Protein AF-A0A1V9QU88-F1 (afdb_monomer_lite)

InterPro domains:
  IPR006428 Portal protein, SPP1-type [TIGR01538] (1-231)
  IPR021145 Portal protein SPP1 Gp6-like [PF05133] (3-236)

Foldseek 3Di:
DVDDLDFDQALDPVRDDLCPQLPVLVVVLVVLVVVVVVVVVVQVVWAKEWEQDDQADPVRDRPDDPSHSYHYDNDNVPPDIDIDTDDDPDPVVVSVVSNVVSVVCSCVRSVNQDCPPPQNVDPDDLVNQCVSCVSVVVSVVSSVVSVLVRVLVNVLCQCVPPVNNPVNVPDHSPCSVVDDDDDDDPGDDDQVVQLVQLVVCVVVDPNLVSVVSRPPDPHSVVVVVVVVVVVVVVVVVVVLVVDDPVPNVPPPPPPPPDDD

Secondary structure (DSSP, 8-state):
--S-S-----SSTT---TTTTTHHHHHHHHHHHHHHHHHHHHHTTPEEEEES---B-TTS-B---TT--EEEE--TT-SS-EEEEEPPPP-HHHHHHHHHHHHHHHHHHHT---TTSTTTSS---HHHHHHHHHHHHHHHHHHHHHHHHHHHHHHHHHHT-TTTSGGGTTS-TTGGGS------------HHHHHHHHHHHTTTS-HHHHHTTSTT-S-HHHHHHHHHHHHHHHHHHHHHHHS-TTTGGGSTTSSSS---

Radius of gyration: 37.91 Å; chains: 1; bounding box: 81×48×121 Å

Structure (mmCIF, N/CA/C/O backbone):
data_AF-A0A1V9QU88-F1
#
_entry.id   AF-A0A1V9QU88-F1
#
loop_
_atom_site.group_PDB
_atom_site.id
_atom_site.type_symbol
_atom_site.label_atom_id
_atom_site.label_alt_id
_atom_site.label_comp_id
_atom_site.label_asym_id
_atom_site.label_entity_id
_atom_site.label_seq_id
_atom_site.pdbx_PDB_ins_code
_atom_site.Cartn_x
_atom_site.Cartn_y
_atom_site.Cartn_z
_atom_site.occupancy
_atom_site.B_iso_or_equiv
_atom_site.auth_seq_id
_atom_site.auth_comp_id
_atom_site.auth_asym_id
_atom_site.auth_atom_id
_atom_site.pdbx_PDB_model_num
ATOM 1 N N . TRP A 1 1 ? -29.748 -28.644 8.843 1.00 57.06 1 TRP A N 1
ATOM 2 C CA . TRP A 1 1 ? -29.345 -27.225 8.772 1.00 57.06 1 TRP A CA 1
ATOM 3 C C . TRP A 1 1 ? -30.498 -26.428 8.183 1.00 57.06 1 TRP A C 1
ATOM 5 O O . TRP A 1 1 ? -31.109 -26.934 7.251 1.00 57.06 1 TRP A O 1
ATOM 15 N N . HIS A 1 2 ? -30.850 -25.259 8.731 1.00 66.94 2 HIS A N 1
ATOM 16 C CA . HIS A 1 2 ? -31.932 -24.422 8.173 1.00 66.94 2 HIS A CA 1
ATOM 17 C C . HIS A 1 2 ? -31.467 -23.539 7.001 1.00 66.94 2 HIS A C 1
ATOM 19 O O . HIS A 1 2 ? -32.283 -23.096 6.200 1.00 66.94 2 HIS A O 1
ATOM 25 N N . GLU A 1 3 ? -30.156 -23.330 6.873 1.00 69.69 3 GLU A N 1
ATOM 26 C CA . GLU A 1 3 ? -29.498 -22.615 5.778 1.00 69.69 3 GLU A CA 1
ATOM 27 C C . GLU A 1 3 ? -28.295 -23.428 5.265 1.00 69.69 3 GLU A C 1
ATOM 29 O O . GLU A 1 3 ? -27.836 -24.359 5.932 1.00 69.69 3 GLU A O 1
ATOM 34 N N . VAL A 1 4 ? -27.787 -23.086 4.076 1.00 79.31 4 VAL A N 1
ATOM 35 C CA . VAL A 1 4 ? -26.607 -23.733 3.477 1.00 79.31 4 VAL A CA 1
ATOM 36 C C . VAL A 1 4 ? -25.385 -23.542 4.395 1.00 79.31 4 VAL A C 1
ATOM 38 O O . VAL A 1 4 ? -25.060 -22.395 4.712 1.00 79.31 4 VAL A O 1
ATOM 41 N N . PRO A 1 5 ? -24.679 -24.620 4.799 1.00 79.19 5 PRO A N 1
ATOM 42 C CA . PRO A 1 5 ? -23.550 -24.566 5.731 1.00 79.19 5 PRO A CA 1
ATOM 43 C C . PRO A 1 5 ? -22.236 -24.144 5.050 1.00 79.19 5 PRO A C 1
ATOM 45 O O . PRO A 1 5 ? -21.172 -24.689 5.323 1.00 79.19 5 PRO A O 1
ATOM 48 N N . ALA A 1 6 ? -22.309 -23.187 4.130 1.00 83.69 6 ALA A N 1
ATOM 49 C CA . ALA A 1 6 ? -21.161 -22.614 3.447 1.00 83.69 6 ALA A CA 1
ATOM 50 C C . ALA A 1 6 ? -21.347 -21.101 3.387 1.00 83.69 6 ALA A C 1
ATOM 52 O O . ALA A 1 6 ? -22.399 -20.609 2.971 1.00 83.69 6 ALA A O 1
ATOM 53 N N . VAL A 1 7 ? -20.328 -20.365 3.827 1.00 87.38 7 VAL A N 1
ATOM 54 C CA . VAL A 1 7 ? -20.343 -18.904 3.830 1.00 87.38 7 VAL A CA 1
ATOM 55 C C . VAL A 1 7 ? -19.162 -18.404 3.032 1.00 87.38 7 VAL A C 1
ATOM 57 O O . VAL A 1 7 ? -18.010 -18.675 3.353 1.00 87.38 7 VAL A O 1
ATOM 60 N N . GLU A 1 8 ? -19.476 -17.676 1.973 1.00 89.50 8 GLU A N 1
ATOM 61 C CA . GLU A 1 8 ? -18.478 -17.076 1.110 1.00 89.50 8 GLU A CA 1
ATOM 62 C C . GLU A 1 8 ? -17.999 -15.739 1.688 1.00 89.50 8 GLU A C 1
ATOM 64 O O . GLU A 1 8 ? -18.790 -14.879 2.098 1.00 89.50 8 GLU A O 1
ATOM 69 N N . PHE A 1 9 ? -16.682 -15.562 1.677 1.00 90.44 9 PHE A N 1
ATOM 70 C CA . PHE A 1 9 ? -16.014 -14.299 1.951 1.00 90.44 9 PHE A CA 1
ATOM 71 C C . PHE A 1 9 ? -15.588 -13.703 0.618 1.00 90.44 9 PHE A C 1
ATOM 73 O O . PHE A 1 9 ? -14.601 -14.126 0.024 1.00 90.44 9 PHE A O 1
ATOM 80 N N . TYR A 1 10 ? -16.366 -12.743 0.133 1.00 86.88 10 TYR A N 1
ATOM 81 C CA . TYR A 1 10 ? -16.091 -12.081 -1.131 1.00 86.88 10 TYR A CA 1
ATOM 82 C C . TYR A 1 10 ? -15.605 -10.652 -0.900 1.00 86.88 10 TYR A C 1
ATOM 84 O O . TYR A 1 10 ? -16.137 -9.930 -0.055 1.00 86.88 10 TYR A O 1
ATOM 92 N N . SER A 1 11 ? -14.605 -10.242 -1.681 1.00 81.62 11 SER A N 1
ATOM 93 C CA . SER A 1 11 ? -14.046 -8.887 -1.625 1.00 81.62 11 SER A CA 1
ATOM 94 C C . SER A 1 11 ? -15.029 -7.858 -2.199 1.00 81.62 11 SER A C 1
ATOM 96 O O . SER A 1 11 ? -15.344 -6.851 -1.563 1.00 81.62 11 SER A O 1
ATOM 98 N N . ASN A 1 12 ? -15.597 -8.147 -3.375 1.00 82.75 12 ASN A N 1
ATOM 99 C CA . ASN A 1 12 ? -16.581 -7.306 -4.053 1.00 82.75 12 ASN A CA 1
ATOM 100 C C . ASN A 1 12 ? -17.732 -8.137 -4.652 1.00 82.75 12 ASN A C 1
ATOM 102 O O . ASN A 1 12 ? -17.699 -9.370 -4.699 1.00 82.75 12 ASN A O 1
ATOM 106 N N . GLU A 1 13 ? -18.797 -7.457 -5.074 1.00 84.62 13 GLU A N 1
ATOM 107 C CA . GLU A 1 13 ? -19.984 -8.123 -5.633 1.00 84.62 13 GLU A CA 1
ATOM 108 C C . GLU A 1 13 ? -19.673 -8.856 -6.942 1.00 84.62 13 GLU A C 1
ATOM 110 O O . GLU A 1 13 ? -20.248 -9.912 -7.184 1.00 84.62 13 GLU A O 1
ATOM 115 N N . GLU A 1 14 ? -18.679 -8.373 -7.689 1.00 85.12 14 GLU A N 1
ATOM 116 C CA . GLU A 1 14 ? -18.200 -8.938 -8.955 1.00 85.12 14 GLU A CA 1
ATOM 117 C C . GLU A 1 14 ? -17.218 -10.117 -8.800 1.00 85.12 14 GLU A C 1
ATOM 119 O O . GLU A 1 14 ? -16.798 -10.685 -9.802 1.00 85.12 14 GLU A O 1
ATOM 124 N N . ARG A 1 15 ? -16.854 -10.508 -7.568 1.00 86.56 15 ARG A N 1
ATOM 125 C CA . ARG A 1 15 ? -15.890 -11.589 -7.260 1.00 86.56 15 ARG A CA 1
ATOM 126 C C . ARG A 1 15 ? -14.493 -11.413 -7.870 1.00 86.56 15 ARG A C 1
ATOM 128 O O . ARG A 1 15 ? -13.787 -12.395 -8.076 1.00 86.56 15 ARG A O 1
ATOM 135 N N . GLN A 1 16 ? -14.073 -10.176 -8.103 1.00 86.81 16 GLN A N 1
ATOM 136 C CA . GLN A 1 16 ? -12.724 -9.875 -8.579 1.00 86.81 16 GLN A CA 1
ATOM 137 C C . GLN A 1 16 ? -11.725 -9.852 -7.419 1.00 86.81 16 GLN A C 1
ATOM 139 O O . GLN A 1 16 ? -12.035 -9.447 -6.290 1.00 86.81 16 GLN A O 1
ATOM 144 N N . GLY A 1 17 ? -10.507 -10.291 -7.718 1.00 84.38 17 GLY A N 1
ATOM 145 C CA . GLY A 1 17 ? -9.361 -10.195 -6.833 1.00 84.38 17 GLY A CA 1
ATOM 146 C C . GLY A 1 17 ? -8.867 -8.757 -6.692 1.00 84.38 17 GLY A C 1
ATOM 147 O O . GLY A 1 17 ? -9.097 -7.897 -7.538 1.00 84.38 17 GLY A O 1
ATOM 148 N N . ILE A 1 18 ? -8.126 -8.495 -5.616 1.00 81.62 18 ILE A N 1
ATOM 149 C CA . ILE A 1 18 ? -7.532 -7.174 -5.347 1.00 81.62 18 ILE A CA 1
ATOM 150 C C . ILE A 1 18 ? -6.537 -6.763 -6.448 1.00 81.62 18 ILE A C 1
ATOM 152 O O . ILE A 1 18 ? -6.436 -5.586 -6.780 1.00 81.62 18 ILE A O 1
ATOM 156 N N . PHE A 1 19 ? -5.819 -7.728 -7.030 1.00 84.94 19 PHE A N 1
ATOM 157 C CA . PHE A 1 19 ? -4.812 -7.469 -8.060 1.00 84.94 19 PHE A CA 1
ATOM 158 C C . PHE A 1 19 ? -5.390 -7.407 -9.483 1.00 84.94 19 PHE A C 1
ATOM 160 O O . PHE A 1 19 ? -4.683 -6.990 -10.400 1.00 84.94 19 PHE A O 1
ATOM 167 N N . ASP A 1 20 ? -6.658 -7.784 -9.688 1.00 87.06 20 ASP A N 1
ATOM 168 C CA . ASP A 1 20 ? -7.244 -7.866 -11.033 1.00 87.06 20 ASP A CA 1
ATOM 169 C C . ASP A 1 20 ? -7.259 -6.497 -11.726 1.00 87.06 20 ASP A C 1
ATOM 171 O O . ASP A 1 20 ? -6.992 -6.409 -12.923 1.00 87.06 20 ASP A O 1
ATOM 175 N N . GLY A 1 21 ? -7.466 -5.415 -10.966 1.00 86.31 21 GLY A N 1
ATOM 176 C CA . GLY A 1 21 ? -7.443 -4.045 -11.487 1.00 86.31 21 GLY A CA 1
ATOM 177 C C . GLY A 1 21 ? -6.059 -3.542 -11.920 1.00 86.31 21 GLY A C 1
ATOM 178 O O . GLY A 1 21 ? -5.978 -2.586 -12.686 1.00 86.31 21 GLY A O 1
ATOM 179 N N . VAL A 1 22 ? -4.970 -4.173 -11.463 1.00 92.69 22 VAL A N 1
ATOM 180 C CA . VAL A 1 22 ? -3.585 -3.769 -11.783 1.00 92.69 22 VAL A CA 1
ATOM 181 C C . VAL A 1 22 ? -2.830 -4.782 -12.634 1.00 92.69 22 VAL A C 1
ATOM 183 O O . VAL A 1 22 ? -1.730 -4.484 -13.092 1.00 92.69 22 VAL A O 1
ATOM 186 N N . LYS A 1 23 ? -3.411 -5.955 -12.898 1.00 93.50 23 LYS A N 1
ATOM 187 C CA . LYS A 1 23 ? -2.761 -7.043 -13.635 1.00 93.50 23 LYS A CA 1
ATOM 188 C C . LYS A 1 23 ? -2.170 -6.586 -14.972 1.00 93.50 23 LYS A C 1
ATOM 190 O O . LYS A 1 23 ? -1.012 -6.862 -15.259 1.00 93.50 23 LYS A O 1
ATOM 195 N N . THR A 1 24 ? -2.935 -5.828 -15.754 1.00 94.25 24 THR A N 1
ATOM 196 C CA . THR A 1 24 ? -2.489 -5.312 -17.058 1.00 94.25 24 THR A CA 1
ATOM 197 C C . THR A 1 24 ? -1.329 -4.324 -16.940 1.00 94.25 24 THR A C 1
ATOM 199 O O . THR A 1 24 ? -0.482 -4.261 -17.827 1.00 94.25 24 THR A O 1
ATOM 202 N N . LEU A 1 25 ? -1.278 -3.548 -15.853 1.00 94.19 25 LEU A N 1
ATOM 203 C CA . LEU A 1 25 ? -0.185 -2.613 -15.585 1.00 94.19 25 LEU A CA 1
ATOM 204 C C . LEU A 1 25 ? 1.087 -3.354 -15.164 1.00 94.19 25 LEU A C 1
ATOM 206 O O . LEU A 1 25 ? 2.168 -2.989 -15.616 1.00 94.19 25 LEU A O 1
ATOM 210 N N . ILE A 1 26 ? 0.954 -4.409 -14.355 1.00 94.12 26 ILE A N 1
ATOM 211 C CA . ILE A 1 26 ? 2.075 -5.269 -13.950 1.00 94.12 26 ILE A CA 1
ATOM 212 C C . ILE A 1 26 ? 2.667 -5.969 -15.178 1.00 94.12 26 ILE A C 1
ATOM 214 O O . ILE A 1 26 ? 3.864 -5.868 -15.416 1.00 94.12 26 ILE A O 1
ATOM 218 N N . GLU A 1 27 ? 1.834 -6.574 -16.028 1.00 95.50 27 GLU A N 1
ATOM 219 C CA . GLU A 1 27 ? 2.298 -7.210 -17.271 1.00 95.50 27 GLU A CA 1
ATOM 220 C C . GLU A 1 27 ? 3.011 -6.214 -18.207 1.00 95.50 27 GLU A C 1
ATOM 222 O O . GLU A 1 27 ? 3.999 -6.552 -18.867 1.00 95.50 27 GLU A O 1
ATOM 227 N N . ALA A 1 28 ? 2.530 -4.967 -18.273 1.00 94.44 28 ALA A N 1
ATOM 228 C CA . ALA A 1 28 ? 3.178 -3.911 -19.046 1.00 94.44 28 ALA A CA 1
ATOM 229 C C . ALA A 1 28 ? 4.535 -3.499 -18.450 1.00 94.44 28 ALA A C 1
ATOM 231 O O . ALA A 1 28 ? 5.478 -3.267 -19.210 1.00 94.44 28 ALA A O 1
ATOM 232 N N . LEU A 1 29 ? 4.636 -3.430 -17.119 1.00 94.81 29 LEU A N 1
ATOM 233 C CA . LEU A 1 29 ? 5.873 -3.131 -16.401 1.00 94.81 29 LEU A CA 1
ATOM 234 C C . LEU A 1 29 ? 6.914 -4.234 -16.614 1.00 94.81 29 LEU A C 1
ATOM 236 O O . LEU A 1 29 ? 8.033 -3.930 -17.022 1.00 94.81 29 LEU A O 1
ATOM 240 N N . ASP A 1 30 ? 6.529 -5.498 -16.439 1.00 95.88 30 ASP A N 1
ATOM 241 C CA . ASP A 1 30 ? 7.407 -6.651 -16.660 1.00 95.88 30 ASP A CA 1
ATOM 242 C C . ASP A 1 30 ? 7.966 -6.638 -18.086 1.00 95.88 30 ASP A C 1
ATOM 244 O O . ASP A 1 30 ? 9.174 -6.732 -18.303 1.00 95.88 30 ASP A O 1
ATOM 248 N N . LYS A 1 31 ? 7.098 -6.405 -19.077 1.00 95.12 31 LYS A N 1
ATOM 249 C CA . LYS A 1 31 ? 7.506 -6.301 -20.481 1.00 95.12 31 LYS A CA 1
ATOM 250 C C . LYS A 1 31 ? 8.440 -5.118 -20.744 1.00 95.12 31 LYS A C 1
ATOM 252 O O . LYS A 1 31 ? 9.322 -5.228 -21.598 1.00 95.12 31 LYS A O 1
ATOM 257 N N . ALA A 1 32 ? 8.233 -3.982 -20.080 1.00 93.00 32 ALA A N 1
ATOM 258 C CA . ALA A 1 32 ? 9.108 -2.820 -20.210 1.00 93.00 32 ALA A CA 1
ATOM 259 C C . ALA A 1 32 ? 10.499 -3.106 -19.626 1.00 93.00 32 ALA A C 1
ATOM 261 O O . ALA A 1 32 ? 11.497 -2.810 -20.280 1.00 93.00 32 ALA A O 1
ATOM 262 N N . LEU A 1 33 ? 10.562 -3.752 -18.458 1.00 92.69 33 LEU A N 1
ATOM 263 C CA . LEU A 1 33 ? 11.814 -4.147 -17.812 1.00 92.69 33 LEU A CA 1
ATOM 264 C C . LEU A 1 33 ? 12.581 -5.190 -18.630 1.00 92.69 33 LEU A C 1
ATOM 266 O O . LEU A 1 33 ? 13.779 -5.018 -18.840 1.00 92.69 33 LEU A O 1
ATOM 270 N N . SER A 1 34 ? 11.905 -6.213 -19.167 1.00 93.75 34 SER A N 1
ATOM 271 C CA . SER A 1 34 ? 12.550 -7.193 -20.053 1.00 93.75 34 SER A CA 1
ATOM 272 C C . SER A 1 34 ? 13.156 -6.524 -21.286 1.00 93.75 34 SER A C 1
ATOM 274 O O . SER A 1 34 ? 14.319 -6.741 -21.596 1.00 93.75 34 SER A O 1
ATOM 276 N N . LYS A 1 35 ? 12.410 -5.629 -21.947 1.00 89.06 35 LYS A N 1
ATOM 277 C CA . LYS A 1 35 ? 12.925 -4.889 -23.110 1.00 89.06 35 LYS A CA 1
ATOM 278 C C . LYS A 1 35 ? 14.097 -3.975 -22.768 1.00 89.06 35 LYS A C 1
ATOM 280 O O . LYS A 1 35 ? 14.965 -3.770 -23.613 1.00 89.06 35 LYS A O 1
ATOM 285 N N . LYS A 1 36 ? 14.094 -3.387 -21.569 1.00 88.75 36 LYS A N 1
ATOM 286 C CA . LYS A 1 36 ? 15.196 -2.552 -21.096 1.00 88.75 36 LYS A CA 1
ATOM 287 C C . LYS A 1 36 ? 16.452 -3.398 -20.889 1.00 88.75 36 LYS A C 1
ATOM 289 O O . LYS A 1 36 ? 17.507 -3.007 -21.372 1.00 88.75 36 LYS A O 1
ATOM 294 N N . ALA A 1 37 ? 16.325 -4.565 -20.255 1.00 88.38 37 ALA A N 1
ATOM 295 C CA . ALA A 1 37 ? 17.426 -5.517 -20.107 1.00 88.38 37 ALA A CA 1
ATOM 296 C C . ALA A 1 37 ? 17.981 -5.948 -21.476 1.00 88.38 37 ALA A C 1
ATOM 298 O O . ALA A 1 37 ? 19.173 -5.793 -21.722 1.00 88.38 37 ALA A O 1
ATOM 299 N N . ASP A 1 38 ? 17.105 -6.338 -22.411 1.00 87.44 38 ASP A N 1
ATOM 300 C CA . ASP A 1 38 ? 17.503 -6.694 -23.780 1.00 87.44 38 ASP A CA 1
ATOM 301 C C . ASP A 1 38 ? 18.228 -5.540 -24.495 1.00 87.44 38 ASP A C 1
ATOM 303 O O . ASP A 1 38 ? 19.140 -5.757 -25.293 1.00 87.44 38 ASP A O 1
ATOM 307 N N . GLN A 1 39 ? 17.820 -4.291 -24.249 1.00 83.38 39 GLN A N 1
ATOM 308 C CA . GLN A 1 39 ? 18.463 -3.123 -24.844 1.00 83.38 39 GLN A CA 1
ATOM 309 C C . GLN A 1 39 ? 19.850 -2.857 -24.259 1.00 83.38 39 GLN A C 1
ATOM 311 O O . GLN A 1 39 ? 20.727 -2.451 -25.019 1.00 83.38 39 GLN A O 1
ATOM 316 N N . VAL A 1 40 ? 20.050 -3.078 -22.959 1.00 82.44 40 VAL A N 1
ATOM 317 C CA . VAL A 1 40 ? 21.375 -2.989 -22.329 1.00 82.44 40 VAL A CA 1
ATOM 318 C C . VAL A 1 40 ? 22.297 -4.050 -22.931 1.00 82.44 40 VAL A C 1
ATOM 320 O O . VAL A 1 40 ? 23.350 -3.702 -23.462 1.00 82.44 40 VAL A O 1
ATOM 323 N N . ASP A 1 41 ? 21.839 -5.302 -23.005 1.00 81.06 41 ASP A N 1
ATOM 324 C CA . ASP A 1 41 ? 22.597 -6.399 -23.620 1.00 81.06 41 ASP A CA 1
ATOM 325 C C . ASP A 1 41 ? 22.893 -6.136 -25.108 1.00 81.06 41 ASP A C 1
ATOM 327 O O . ASP A 1 41 ? 23.948 -6.496 -25.635 1.00 81.06 41 ASP A O 1
ATOM 331 N N . TYR A 1 42 ? 21.966 -5.505 -25.834 1.00 77.31 42 TYR A N 1
ATOM 332 C CA . TYR A 1 42 ? 22.184 -5.127 -27.230 1.00 77.31 42 TYR A CA 1
ATOM 333 C C . TYR A 1 42 ? 23.138 -3.934 -27.380 1.00 77.31 42 TYR A C 1
ATOM 335 O O . TYR A 1 42 ? 23.864 -3.857 -28.372 1.00 77.31 42 TYR A O 1
ATOM 343 N N . PHE A 1 43 ? 23.156 -3.001 -26.426 1.00 72.44 43 PHE A N 1
ATOM 344 C CA . PHE A 1 43 ? 24.055 -1.847 -26.450 1.00 72.44 43 PHE A CA 1
ATOM 345 C C . PHE A 1 43 ? 25.521 -2.275 -26.320 1.00 72.44 43 PHE A C 1
ATOM 347 O O . PHE A 1 43 ? 26.372 -1.762 -27.048 1.00 72.44 43 PHE A O 1
ATOM 354 N N . ASP A 1 44 ? 25.789 -3.307 -25.518 1.00 69.75 44 ASP A N 1
ATOM 355 C CA . ASP A 1 44 ? 27.102 -3.963 -25.441 1.00 69.75 44 ASP A CA 1
ATOM 356 C C . ASP A 1 44 ? 27.527 -4.589 -26.783 1.00 69.75 44 ASP A C 1
ATOM 358 O O . ASP A 1 44 ? 28.697 -4.891 -27.026 1.00 69.75 44 ASP A O 1
ATOM 362 N N . ASN A 1 45 ? 26.570 -4.762 -27.697 1.00 72.62 45 ASN A N 1
ATOM 363 C CA . ASN A 1 45 ? 26.703 -5.501 -28.935 1.00 72.62 45 ASN A CA 1
ATOM 364 C C . ASN A 1 45 ? 26.704 -4.620 -30.209 1.00 72.62 45 ASN A C 1
ATOM 366 O O . ASN A 1 45 ? 26.151 -5.008 -31.242 1.00 72.62 45 ASN A O 1
ATOM 370 N N . ALA A 1 46 ? 27.365 -3.458 -30.166 1.00 71.06 46 ALA A N 1
ATOM 371 C CA . ALA A 1 46 ? 27.383 -2.474 -31.256 1.00 71.06 46 ALA A CA 1
ATOM 372 C C . ALA A 1 46 ? 28.097 -2.930 -32.554 1.00 71.06 46 ALA A C 1
ATOM 374 O O . ALA A 1 46 ? 28.999 -3.773 -32.543 1.00 71.06 46 ALA A O 1
ATOM 375 N N . TYR A 1 47 ? 27.706 -2.324 -33.685 1.00 74.06 47 TYR A N 1
ATOM 376 C CA . TYR A 1 47 ? 28.373 -2.478 -34.985 1.00 74.06 47 TYR A CA 1
ATOM 377 C C . TYR A 1 47 ? 29.448 -1.408 -35.174 1.00 74.06 47 TYR A C 1
ATOM 379 O O . TYR A 1 47 ? 29.195 -0.232 -34.943 1.00 74.06 47 TYR A O 1
ATOM 387 N N . LEU A 1 48 ? 30.630 -1.804 -35.631 1.00 75.19 48 LEU A N 1
ATOM 388 C CA . LEU A 1 48 ? 31.730 -0.932 -36.015 1.00 75.19 48 LEU A CA 1
ATOM 389 C C . LEU A 1 48 ? 31.562 -0.504 -37.481 1.00 75.19 48 LEU A C 1
ATOM 391 O O . LEU A 1 48 ? 31.495 -1.341 -38.375 1.00 75.19 48 LEU A O 1
ATOM 395 N N . LEU A 1 49 ? 31.490 0.794 -37.737 1.00 73.25 49 LEU A N 1
ATOM 396 C CA . LEU A 1 49 ? 31.421 1.394 -39.065 1.00 73.25 49 LEU A CA 1
ATOM 397 C C . LEU A 1 49 ? 32.798 1.938 -39.435 1.00 73.25 49 LEU A C 1
ATOM 399 O O . LEU A 1 49 ? 33.331 2.767 -38.705 1.00 73.25 49 LEU A O 1
ATOM 403 N N . ALA A 1 50 ? 33.350 1.513 -40.568 1.00 69.38 50 ALA A N 1
ATOM 404 C CA . ALA A 1 50 ? 34.572 2.064 -41.143 1.00 69.38 50 ALA A CA 1
ATOM 405 C C . ALA A 1 50 ? 34.319 2.564 -42.571 1.00 69.38 50 ALA A C 1
ATOM 407 O O . ALA A 1 50 ? 33.925 1.803 -43.457 1.00 69.38 50 ALA A O 1
ATOM 408 N N . LEU A 1 51 ? 34.571 3.852 -42.789 1.00 71.38 51 LEU A N 1
ATOM 409 C CA . LEU A 1 51 ? 34.401 4.548 -44.062 1.00 71.38 51 LEU A CA 1
ATOM 410 C C . LEU A 1 51 ? 35.757 5.068 -44.549 1.00 71.38 51 LEU A C 1
ATOM 412 O O . LEU A 1 51 ? 36.492 5.671 -43.766 1.00 71.38 51 LEU A O 1
ATOM 416 N N . GLY A 1 52 ? 36.072 4.869 -45.832 1.00 62.44 52 GLY A N 1
ATOM 417 C CA . GLY A 1 52 ? 37.234 5.489 -46.487 1.00 62.44 52 GLY A CA 1
ATOM 418 C C . GLY A 1 52 ? 38.600 4.888 -46.125 1.00 62.44 52 GLY A C 1
ATOM 419 O O . GLY A 1 52 ? 39.625 5.536 -46.318 1.00 62.44 52 GLY A O 1
ATOM 420 N N . LEU A 1 53 ? 38.636 3.667 -45.583 1.00 64.44 53 LEU A N 1
ATOM 421 C CA . LEU A 1 53 ? 39.872 2.906 -45.358 1.00 64.44 53 LEU A CA 1
ATOM 422 C C . LEU A 1 53 ? 39.987 1.817 -46.421 1.00 64.44 53 LEU A C 1
ATOM 424 O O . LEU A 1 53 ? 38.995 1.157 -46.697 1.00 64.44 53 LEU A O 1
ATOM 428 N N . ASN A 1 54 ? 41.167 1.580 -46.994 1.00 64.25 54 ASN A N 1
ATOM 429 C CA . ASN A 1 54 ? 41.400 0.350 -47.749 1.00 64.25 54 ASN A CA 1
ATOM 430 C C . ASN A 1 54 ? 41.945 -0.711 -46.783 1.00 64.25 54 ASN A C 1
ATOM 432 O O . ASN A 1 54 ? 43.008 -0.514 -46.201 1.00 64.25 54 ASN A O 1
ATOM 436 N N . LEU A 1 55 ? 41.181 -1.780 -46.556 1.00 63.91 55 LEU A N 1
ATOM 437 C CA . LEU A 1 55 ? 41.531 -2.865 -45.625 1.00 63.91 55 LEU A CA 1
ATOM 438 C C . LEU A 1 55 ? 42.030 -4.120 -46.360 1.00 63.91 55 LEU A C 1
ATOM 440 O O . LEU A 1 55 ? 42.116 -5.195 -45.767 1.00 63.91 55 LEU A O 1
ATOM 444 N N . GLU A 1 56 ? 42.315 -3.992 -47.656 1.00 62.47 56 GLU A N 1
ATOM 445 C CA . GLU A 1 56 ? 42.890 -5.050 -48.478 1.00 62.47 56 GLU A CA 1
ATOM 446 C C . GLU A 1 56 ? 44.398 -5.173 -48.223 1.00 62.47 56 GLU A C 1
ATOM 448 O O . GLU A 1 56 ? 45.135 -4.189 -48.276 1.00 62.47 56 GLU A O 1
ATOM 453 N N . ASP A 1 57 ? 44.855 -6.395 -47.953 1.00 60.47 57 ASP A N 1
ATOM 454 C CA . ASP A 1 57 ? 46.283 -6.717 -47.870 1.00 60.47 57 ASP A CA 1
ATOM 455 C C . ASP A 1 57 ? 46.914 -6.794 -49.280 1.00 60.47 57 ASP A C 1
ATOM 457 O O . ASP A 1 57 ? 46.194 -6.829 -50.281 1.00 60.47 57 ASP A O 1
ATOM 461 N N . GLU A 1 58 ? 48.243 -6.923 -49.393 1.00 56.22 58 GLU A N 1
ATOM 462 C CA . GLU A 1 58 ? 48.985 -7.007 -50.680 1.00 56.22 58 GLU A CA 1
ATOM 463 C C . GLU A 1 58 ? 48.472 -8.113 -51.643 1.00 56.22 58 GLU A C 1
ATOM 465 O O . GLU A 1 58 ? 48.705 -8.067 -52.850 1.00 56.22 58 GLU A O 1
ATOM 470 N N . ASN A 1 59 ? 47.714 -9.084 -51.116 1.00 56.78 59 ASN A N 1
ATOM 471 C CA . ASN A 1 59 ? 47.092 -10.200 -51.839 1.00 56.78 59 ASN A CA 1
ATOM 472 C C . ASN A 1 59 ? 45.581 -10.022 -52.122 1.00 56.78 59 ASN A C 1
ATOM 474 O O . ASN A 1 59 ? 44.916 -10.994 -52.496 1.00 56.78 59 ASN A O 1
ATOM 478 N N . GLY A 1 60 ? 45.009 -8.834 -51.897 1.00 59.66 60 GLY A N 1
ATOM 479 C CA . GLY A 1 60 ? 43.592 -8.530 -52.153 1.00 59.66 60 GLY A CA 1
ATOM 480 C C . GLY A 1 60 ? 42.611 -9.264 -51.232 1.00 59.66 60 GLY A C 1
ATOM 481 O O . GLY A 1 60 ? 41.449 -9.468 -51.581 1.00 59.66 60 GLY A O 1
ATOM 482 N N . ARG A 1 61 ? 43.076 -9.733 -50.067 1.00 56.69 61 ARG A N 1
ATOM 483 C CA . ARG A 1 61 ? 42.233 -10.396 -49.065 1.00 56.69 61 ARG A CA 1
ATOM 484 C C . ARG A 1 61 ? 41.933 -9.427 -47.936 1.00 56.69 61 ARG A C 1
ATOM 486 O O . ARG A 1 61 ? 42.842 -8.860 -47.341 1.00 56.69 61 ARG A O 1
ATOM 493 N N . ILE A 1 62 ? 40.652 -9.287 -47.623 1.00 61.31 62 ILE A N 1
ATOM 494 C CA . ILE A 1 62 ? 40.183 -8.543 -46.460 1.00 61.31 62 ILE A CA 1
ATOM 495 C C . ILE A 1 62 ? 40.237 -9.504 -45.262 1.00 61.31 62 ILE A C 1
ATOM 497 O O . ILE A 1 62 ? 39.467 -10.466 -45.197 1.00 61.31 62 ILE A O 1
ATOM 501 N N . HIS A 1 63 ? 41.162 -9.283 -44.325 1.00 56.66 63 HIS A N 1
ATOM 502 C CA . HIS A 1 63 ? 41.284 -10.073 -43.092 1.00 56.66 63 HIS A CA 1
ATOM 503 C C . HIS A 1 63 ? 40.244 -9.629 -42.058 1.00 56.66 63 HIS A C 1
ATOM 505 O O . HIS A 1 63 ? 40.570 -9.053 -41.022 1.00 56.66 63 HIS A O 1
ATOM 511 N N . ILE A 1 64 ? 38.973 -9.866 -42.373 1.00 58.91 64 ILE A N 1
ATOM 512 C CA . ILE A 1 64 ? 37.846 -9.520 -41.510 1.00 58.91 64 ILE A CA 1
ATOM 513 C C . ILE A 1 64 ? 37.078 -10.817 -41.211 1.00 58.91 64 ILE A C 1
ATOM 515 O O . ILE A 1 64 ? 36.359 -11.353 -42.051 1.00 58.91 64 ILE A O 1
ATOM 519 N N . ASP A 1 65 ? 37.339 -11.384 -40.031 1.00 54.56 65 ASP A N 1
ATOM 520 C CA . ASP A 1 65 ? 36.762 -12.627 -39.525 1.00 54.56 65 ASP A CA 1
ATOM 521 C C . ASP A 1 65 ? 35.288 -12.476 -39.085 1.00 54.56 65 ASP A C 1
ATOM 523 O O . ASP A 1 65 ? 34.860 -11.453 -38.553 1.00 54.56 65 ASP A O 1
ATOM 527 N N . ARG A 1 66 ? 34.494 -13.541 -39.249 1.00 48.91 66 ARG A N 1
ATOM 528 C CA . ARG A 1 66 ? 33.011 -13.597 -39.196 1.00 48.91 66 ARG A CA 1
ATOM 529 C C . ARG A 1 66 ? 32.361 -13.252 -37.842 1.00 48.91 66 ARG A C 1
ATOM 531 O O . ARG A 1 66 ? 31.137 -13.251 -37.736 1.00 48.91 66 ARG A O 1
ATOM 538 N N . ASN A 1 67 ? 33.167 -12.934 -36.833 1.00 56.69 67 ASN A N 1
ATOM 539 C CA . ASN A 1 67 ? 32.777 -12.329 -35.553 1.00 56.69 67 ASN A CA 1
ATOM 540 C C . ASN A 1 67 ? 32.499 -10.817 -35.664 1.00 56.69 67 ASN A C 1
ATOM 542 O O . ASN A 1 67 ? 32.116 -10.169 -34.689 1.00 56.69 67 ASN A O 1
ATOM 546 N N . GLN A 1 68 ? 32.740 -10.231 -36.833 1.00 55.19 68 GLN A N 1
ATOM 547 C CA . GLN A 1 68 ? 32.827 -8.792 -36.992 1.00 55.19 68 GLN A CA 1
ATOM 548 C C . GLN A 1 68 ? 31.499 -8.199 -37.443 1.00 55.19 68 GLN A C 1
ATOM 550 O O . GLN A 1 68 ? 31.120 -8.211 -38.612 1.00 55.19 68 GLN A O 1
ATOM 555 N N . ARG A 1 69 ? 30.805 -7.629 -36.455 1.00 61.97 69 ARG A N 1
ATOM 556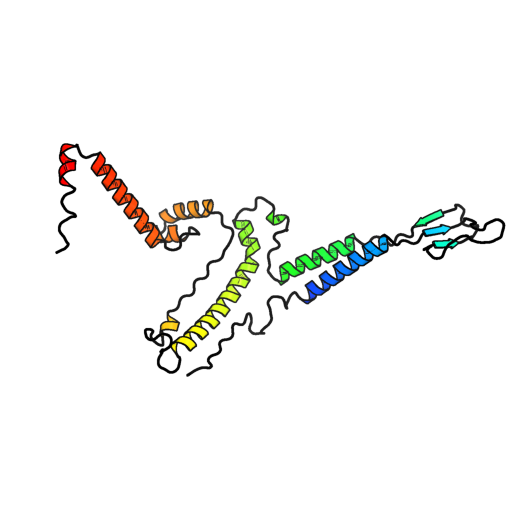 C CA . ARG A 1 69 ? 29.784 -6.591 -36.599 1.00 61.97 69 ARG A CA 1
ATOM 557 C C . ARG A 1 69 ? 30.403 -5.361 -37.266 1.00 61.97 69 ARG A C 1
ATOM 559 O O . ARG A 1 69 ? 30.610 -4.351 -36.610 1.00 61.97 69 ARG A O 1
ATOM 566 N N . PHE A 1 70 ? 30.767 -5.468 -38.537 1.00 65.19 70 PHE A N 1
ATOM 567 C CA . PHE A 1 70 ? 31.568 -4.477 -39.240 1.00 65.19 70 PHE A CA 1
ATOM 568 C C . PHE A 1 70 ? 30.877 -4.041 -40.525 1.00 65.19 70 PHE A C 1
ATOM 570 O O . PHE A 1 70 ? 30.520 -4.872 -41.358 1.00 65.19 70 PHE A O 1
ATOM 577 N N . ILE A 1 71 ? 30.670 -2.737 -40.675 1.00 66.62 71 ILE A N 1
ATOM 578 C CA . ILE A 1 71 ? 30.128 -2.124 -41.885 1.00 66.62 71 ILE A CA 1
ATOM 579 C C . ILE A 1 71 ? 31.269 -1.379 -42.563 1.00 66.62 71 ILE A C 1
ATOM 581 O O . ILE A 1 71 ? 31.858 -0.471 -41.979 1.00 66.62 71 ILE A O 1
ATOM 585 N N . TYR A 1 72 ? 31.570 -1.782 -43.792 1.00 66.06 72 TYR A N 1
ATOM 586 C CA . TYR A 1 72 ? 32.702 -1.296 -44.567 1.00 66.06 72 TYR A CA 1
ATOM 587 C C . TYR A 1 72 ? 32.235 -0.621 -45.854 1.00 66.06 72 TYR A C 1
ATOM 589 O O . TYR A 1 72 ? 31.422 -1.196 -46.579 1.00 66.06 72 TYR A O 1
ATOM 597 N N . SER A 1 73 ? 32.776 0.560 -46.161 1.00 65.25 73 SER A N 1
ATOM 598 C CA . SER A 1 73 ? 32.643 1.176 -47.485 1.00 65.25 73 SER A CA 1
ATOM 599 C C . SER A 1 73 ? 33.991 1.737 -47.966 1.00 65.25 73 SER A C 1
ATOM 601 O O . SER A 1 73 ? 34.549 2.607 -47.285 1.00 65.25 73 SER A O 1
ATOM 603 N N . PRO A 1 74 ? 34.513 1.269 -49.118 1.00 60.38 74 PRO A N 1
ATOM 604 C CA . PRO A 1 74 ? 35.802 1.690 -49.676 1.00 60.38 74 PRO A CA 1
ATOM 605 C C . PRO A 1 74 ? 35.748 3.004 -50.475 1.00 60.38 74 PRO A C 1
ATOM 607 O O . PRO A 1 74 ? 36.759 3.399 -51.050 1.00 60.38 74 PRO A O 1
ATOM 610 N N . ASP A 1 75 ? 34.588 3.660 -50.568 1.00 61.75 75 ASP A N 1
ATOM 611 C CA . ASP A 1 75 ? 34.392 4.787 -51.486 1.00 61.75 75 ASP A CA 1
ATOM 612 C C . ASP A 1 75 ? 35.283 5.999 -51.136 1.00 61.75 75 ASP A C 1
ATOM 614 O O . ASP A 1 75 ? 35.331 6.454 -49.988 1.00 61.75 75 ASP A O 1
ATOM 618 N N . ALA A 1 76 ? 36.010 6.508 -52.136 1.00 53.31 76 ALA A N 1
ATOM 619 C CA . ALA A 1 76 ? 37.113 7.465 -51.984 1.00 53.31 76 ALA A CA 1
ATOM 620 C C . ALA A 1 76 ? 36.665 8.928 -51.781 1.00 53.31 76 ALA A C 1
ATOM 622 O O . ALA A 1 76 ? 37.488 9.784 -51.456 1.00 53.31 76 ALA A O 1
ATOM 623 N N . ASP A 1 77 ? 35.367 9.215 -51.922 1.00 55.31 77 ASP A N 1
ATOM 624 C CA . ASP A 1 77 ? 34.780 10.538 -51.653 1.00 55.31 77 ASP A CA 1
ATOM 625 C C . ASP A 1 77 ? 34.606 10.828 -50.148 1.00 55.31 77 ASP A C 1
ATOM 627 O O . ASP A 1 77 ? 34.264 11.945 -49.746 1.00 55.31 77 ASP A O 1
ATOM 631 N N . ALA A 1 78 ? 34.898 9.857 -49.276 1.00 56.50 78 ALA A N 1
ATOM 632 C CA . ALA A 1 78 ? 35.039 10.082 -47.843 1.00 56.50 78 ALA A CA 1
ATOM 633 C C . ALA A 1 78 ? 36.341 10.857 -47.567 1.00 56.50 78 ALA A C 1
ATOM 635 O O . ALA A 1 78 ? 37.380 10.283 -47.260 1.00 56.50 78 ALA A O 1
ATOM 636 N N . THR A 1 79 ? 36.283 12.190 -47.643 1.00 54.12 79 THR A N 1
ATOM 637 C CA . THR A 1 79 ? 37.425 13.114 -47.468 1.00 54.12 79 THR A CA 1
ATOM 638 C C . THR A 1 79 ? 38.189 12.940 -46.140 1.00 54.12 79 THR A C 1
ATOM 640 O O . THR A 1 79 ? 39.277 13.480 -45.987 1.00 54.12 79 THR A O 1
ATOM 643 N N . ASN A 1 80 ? 37.654 12.177 -45.182 1.00 60.66 80 ASN A N 1
ATOM 644 C CA . ASN A 1 80 ? 38.354 11.724 -43.984 1.00 60.66 80 ASN A CA 1
ATOM 645 C C . ASN A 1 80 ? 37.936 10.280 -43.676 1.00 60.66 80 ASN A C 1
ATOM 647 O O . ASN A 1 80 ? 36.738 10.008 -43.567 1.00 60.66 80 ASN A O 1
ATOM 651 N N . ALA A 1 81 ? 38.904 9.382 -43.485 1.00 62.38 81 ALA A N 1
ATOM 652 C CA . ALA A 1 81 ? 38.644 8.049 -42.953 1.00 62.38 81 ALA A CA 1
ATOM 653 C C . ALA A 1 81 ? 37.950 8.164 -41.583 1.00 62.38 81 ALA A C 1
ATOM 655 O O . ALA A 1 81 ? 38.456 8.848 -40.689 1.00 62.38 81 ALA A O 1
ATOM 656 N N . LYS A 1 82 ? 36.790 7.523 -41.413 1.00 65.62 82 LYS A N 1
ATOM 657 C CA . LYS A 1 82 ? 36.024 7.542 -40.155 1.00 65.62 82 LYS A CA 1
ATOM 658 C C . LYS A 1 82 ? 35.753 6.128 -39.683 1.00 65.62 82 LYS A C 1
ATOM 660 O O . LYS A 1 82 ? 35.223 5.320 -40.440 1.00 65.62 82 LYS A O 1
ATOM 665 N N . VAL A 1 83 ? 36.100 5.860 -38.428 1.00 69.31 83 VAL A N 1
ATOM 666 C CA . VAL A 1 83 ? 35.828 4.593 -37.751 1.00 69.31 83 VAL A CA 1
ATOM 667 C C . VAL A 1 83 ? 35.062 4.895 -36.471 1.00 69.31 83 VAL A C 1
ATOM 669 O O . VAL A 1 83 ? 35.619 5.492 -35.553 1.00 69.31 83 VAL A O 1
ATOM 672 N N . GLU A 1 84 ? 33.789 4.519 -36.416 1.00 73.50 84 GLU A N 1
ATOM 673 C CA . GLU A 1 84 ? 32.897 4.800 -35.285 1.00 73.50 84 GLU A CA 1
ATOM 674 C C . GLU A 1 84 ? 31.992 3.597 -35.010 1.00 73.50 84 GLU A C 1
ATOM 676 O O . GLU A 1 84 ? 31.615 2.869 -35.924 1.00 73.50 84 GLU A O 1
ATOM 681 N N . PHE A 1 85 ? 31.614 3.373 -33.752 1.00 73.44 85 PHE A N 1
ATOM 682 C CA . PHE A 1 85 ? 30.556 2.413 -33.445 1.00 73.44 85 PHE A CA 1
ATOM 683 C C . PHE A 1 85 ? 29.196 3.056 -33.722 1.00 73.44 85 PHE A C 1
ATOM 685 O O . PHE A 1 85 ? 28.922 4.167 -33.269 1.00 73.44 85 PHE A O 1
ATOM 692 N N . ILE A 1 86 ? 28.330 2.356 -34.452 1.00 73.69 86 ILE A N 1
ATOM 693 C CA . ILE A 1 86 ? 26.959 2.792 -34.706 1.00 73.69 86 ILE A CA 1
ATOM 694 C C . ILE A 1 86 ? 26.192 2.716 -33.389 1.00 73.69 86 ILE A C 1
ATOM 696 O O . ILE A 1 86 ? 25.769 1.644 -32.952 1.00 73.69 86 ILE A O 1
ATOM 700 N N . GLY A 1 87 ? 26.003 3.878 -32.772 1.00 69.62 87 GLY A N 1
ATOM 701 C CA . GLY A 1 87 ? 25.102 4.049 -31.646 1.00 69.62 87 GLY A CA 1
ATOM 702 C C . GLY A 1 87 ? 23.653 4.079 -32.124 1.00 69.62 87 GLY A C 1
ATOM 703 O O . GLY A 1 87 ? 23.298 4.822 -33.041 1.00 69.62 87 GLY A O 1
ATOM 704 N N . LYS A 1 88 ? 22.787 3.291 -31.485 1.00 71.81 88 LYS A N 1
ATOM 705 C CA . LYS A 1 88 ? 21.342 3.523 -31.573 1.00 71.81 88 LYS A CA 1
ATOM 706 C C . LYS A 1 88 ? 21.033 4.833 -30.829 1.00 71.81 88 LYS A C 1
ATOM 708 O O . LYS A 1 88 ? 21.675 5.083 -29.810 1.00 71.81 88 LYS A O 1
ATOM 713 N N . PRO A 1 89 ? 20.082 5.666 -31.293 1.00 73.62 89 PRO A N 1
ATOM 714 C CA . PRO A 1 89 ? 19.656 6.829 -30.523 1.00 73.62 89 PRO A CA 1
ATOM 715 C C . PRO A 1 89 ? 19.248 6.398 -29.113 1.00 73.62 89 PRO A C 1
ATOM 717 O O . PRO A 1 89 ? 18.459 5.461 -28.952 1.00 73.62 89 PRO A O 1
ATOM 720 N N . ASP A 1 90 ? 19.817 7.072 -28.117 1.00 72.31 90 ASP A N 1
ATOM 721 C CA . ASP A 1 90 ? 19.498 6.825 -26.721 1.00 72.31 90 ASP A CA 1
ATOM 722 C C . ASP A 1 90 ? 18.045 7.236 -26.453 1.00 72.31 90 ASP A C 1
ATOM 724 O O . ASP A 1 90 ? 17.616 8.353 -26.748 1.00 72.31 90 ASP A O 1
ATOM 728 N N . ALA A 1 91 ? 17.273 6.285 -25.940 1.00 75.62 91 ALA A N 1
ATOM 729 C CA . ALA A 1 91 ? 15.884 6.468 -25.551 1.00 75.62 91 ALA A CA 1
ATOM 730 C C . ALA A 1 91 ? 15.658 6.061 -24.089 1.00 75.62 91 ALA A C 1
ATOM 732 O O . ALA A 1 91 ? 14.512 5.830 -23.697 1.00 75.62 91 ALA A O 1
ATOM 733 N N . ASP A 1 92 ? 16.727 5.973 -23.289 1.00 83.44 92 ASP A N 1
ATOM 734 C CA . ASP A 1 92 ? 16.677 5.578 -21.884 1.00 83.44 92 ASP A CA 1
ATOM 735 C C . ASP A 1 92 ? 15.703 6.456 -21.092 1.00 83.44 92 ASP A C 1
ATOM 737 O O . ASP A 1 92 ? 14.782 5.944 -20.458 1.00 83.44 92 ASP A O 1
ATOM 741 N N . GLY A 1 93 ? 15.776 7.779 -21.271 1.00 87.75 93 GLY A N 1
ATOM 742 C CA . GLY A 1 93 ? 14.860 8.716 -20.617 1.00 87.75 93 GLY A CA 1
ATOM 743 C C . GLY A 1 93 ? 13.381 8.484 -20.954 1.00 87.75 93 GLY A C 1
ATOM 744 O O . GLY A 1 93 ? 12.517 8.657 -20.100 1.00 87.75 93 GLY A O 1
ATOM 745 N N . MET A 1 94 ? 13.048 8.053 -22.175 1.00 86.38 94 MET A N 1
ATOM 746 C CA . MET A 1 94 ? 11.663 7.711 -22.531 1.00 86.38 94 MET A CA 1
ATOM 747 C C . MET A 1 94 ? 11.205 6.431 -21.822 1.00 86.38 94 MET A C 1
ATOM 749 O O . MET A 1 94 ? 10.076 6.373 -21.331 1.00 86.38 94 MET A O 1
ATOM 753 N N . GLN A 1 95 ? 12.083 5.432 -21.728 1.00 87.25 95 GLN A N 1
ATOM 754 C CA . GLN A 1 95 ? 11.789 4.160 -21.070 1.00 87.25 95 GLN A CA 1
ATOM 755 C C . GLN A 1 95 ? 11.658 4.318 -19.558 1.00 87.25 95 GLN A C 1
ATOM 757 O O . GLN A 1 95 ? 10.688 3.829 -18.989 1.00 87.25 95 GLN A O 1
ATOM 762 N N . GLU A 1 96 ? 12.569 5.055 -18.928 1.00 90.38 96 GLU A N 1
ATOM 763 C CA . GLU A 1 96 ? 12.506 5.384 -17.503 1.00 90.38 96 GLU A CA 1
ATOM 764 C C . GLU A 1 96 ? 11.230 6.158 -17.165 1.00 90.38 96 GLU A C 1
ATOM 766 O O . GLU A 1 96 ? 10.518 5.811 -16.226 1.00 90.38 96 GLU A O 1
ATOM 771 N N . ASN A 1 97 ? 10.855 7.148 -17.982 1.00 92.81 97 ASN A N 1
ATOM 772 C CA . ASN A 1 97 ? 9.597 7.874 -17.788 1.00 92.81 97 ASN A CA 1
ATOM 773 C C . ASN A 1 97 ? 8.363 6.963 -17.903 1.00 92.81 97 ASN A C 1
ATOM 775 O O . ASN A 1 97 ? 7.402 7.135 -17.150 1.00 92.81 97 ASN A O 1
ATOM 779 N N . LEU A 1 98 ? 8.374 5.990 -18.820 1.00 92.56 98 LEU A N 1
ATOM 780 C CA . LEU A 1 98 ? 7.304 4.998 -18.932 1.00 92.56 98 LEU A CA 1
ATOM 781 C C . LEU A 1 98 ? 7.261 4.074 -17.707 1.00 92.56 98 LEU A C 1
ATOM 783 O O . LEU A 1 98 ? 6.180 3.854 -17.166 1.00 92.56 98 LEU A O 1
ATOM 787 N N . ILE A 1 99 ? 8.409 3.555 -17.266 1.00 93.62 99 ILE A N 1
ATOM 788 C CA . ILE A 1 99 ? 8.523 2.668 -16.099 1.00 93.62 99 ILE A CA 1
ATOM 789 C C . ILE A 1 99 ? 8.022 3.384 -14.843 1.00 93.62 99 ILE A C 1
ATOM 791 O O . ILE A 1 99 ? 7.139 2.864 -14.161 1.00 93.62 99 ILE A O 1
ATOM 795 N N . ASN A 1 100 ? 8.492 4.607 -14.593 1.00 92.81 100 ASN A N 1
ATOM 796 C CA . ASN A 1 100 ? 8.047 5.423 -13.463 1.00 92.81 100 ASN A CA 1
ATOM 797 C C . ASN A 1 100 ? 6.533 5.665 -13.510 1.00 92.81 100 ASN A C 1
ATOM 799 O O . ASN A 1 100 ? 5.834 5.433 -12.526 1.00 92.81 100 ASN A O 1
ATOM 803 N N . ARG A 1 101 ? 5.989 6.018 -14.684 1.00 93.06 101 ARG A N 1
ATOM 804 C CA . ARG A 1 101 ? 4.541 6.199 -14.855 1.00 93.06 101 ARG A CA 1
ATOM 805 C C . ARG A 1 101 ? 3.753 4.914 -14.590 1.00 93.06 101 ARG A C 1
ATOM 807 O O . ARG A 1 101 ? 2.666 4.992 -14.022 1.00 93.06 101 ARG A O 1
ATOM 814 N N . LEU A 1 102 ? 4.249 3.755 -15.024 1.00 93.69 102 LEU A N 1
ATOM 815 C CA . LEU A 1 102 ? 3.600 2.466 -14.772 1.00 93.69 102 LEU A CA 1
ATOM 816 C C . LEU A 1 102 ? 3.587 2.142 -13.276 1.00 93.69 102 LEU A C 1
ATOM 818 O O . LEU A 1 102 ? 2.534 1.778 -12.757 1.00 93.69 102 LEU A O 1
ATOM 822 N N . ILE A 1 103 ? 4.709 2.336 -12.581 1.00 92.06 103 ILE A N 1
ATOM 823 C CA . ILE A 1 103 ? 4.815 2.138 -11.129 1.00 92.06 103 ILE A CA 1
ATOM 824 C C . ILE A 1 103 ? 3.827 3.050 -10.387 1.00 92.06 103 ILE A C 1
ATOM 826 O O . ILE A 1 103 ? 3.052 2.568 -9.558 1.00 92.06 103 ILE A O 1
ATOM 830 N N . ASP A 1 104 ? 3.776 4.337 -10.735 1.00 91.06 104 ASP A N 1
ATOM 831 C CA . ASP A 1 104 ? 2.845 5.295 -10.127 1.00 91.06 104 ASP A CA 1
ATOM 832 C C . ASP A 1 104 ? 1.380 4.898 -10.350 1.00 91.06 104 ASP A C 1
ATOM 834 O O . ASP A 1 104 ? 0.563 4.944 -9.426 1.00 91.06 104 ASP A O 1
ATOM 838 N N . LEU A 1 105 ? 1.032 4.469 -11.569 1.00 91.75 105 LEU A N 1
ATOM 839 C CA . LEU A 1 105 ? -0.319 4.006 -11.890 1.00 91.75 105 LEU A CA 1
ATOM 840 C C . LEU A 1 105 ? -0.685 2.724 -11.138 1.00 91.75 105 LEU A C 1
ATOM 842 O O . LEU A 1 105 ? -1.840 2.587 -10.733 1.00 91.75 105 LEU A O 1
ATOM 846 N N . ILE A 1 106 ? 0.263 1.807 -10.921 1.00 92.62 106 ILE A N 1
ATOM 847 C CA . ILE A 1 106 ? 0.041 0.594 -10.124 1.00 92.62 106 ILE A CA 1
ATOM 848 C C . ILE A 1 106 ? -0.294 0.977 -8.683 1.00 92.62 106 ILE A C 1
ATOM 850 O O . ILE A 1 106 ? -1.315 0.520 -8.167 1.00 92.62 106 ILE A O 1
ATOM 854 N N . TYR A 1 107 ? 0.496 1.845 -8.044 1.00 90.00 107 TYR A N 1
ATOM 855 C CA . TYR A 1 107 ? 0.224 2.297 -6.674 1.00 90.00 107 TYR A CA 1
ATOM 856 C C . TYR A 1 107 ? -1.106 3.049 -6.563 1.00 90.00 107 TYR A C 1
ATOM 858 O O . TYR A 1 107 ? -1.915 2.754 -5.683 1.00 90.00 107 TYR A O 1
ATOM 866 N N . TYR A 1 108 ? -1.382 3.961 -7.498 1.00 88.31 108 TYR A N 1
ATOM 867 C CA . TYR A 1 108 ? -2.632 4.719 -7.512 1.00 88.31 108 TYR A CA 1
ATOM 868 C C . TYR A 1 108 ? -3.861 3.815 -7.686 1.00 88.31 108 TYR A C 1
ATOM 870 O O . TYR A 1 108 ? -4.836 3.937 -6.946 1.00 88.31 108 TYR A O 1
ATOM 878 N N . THR A 1 109 ? -3.805 2.876 -8.633 1.00 89.81 109 THR A N 1
ATOM 879 C CA . THR A 1 109 ? -4.933 1.988 -8.960 1.00 89.81 109 THR A CA 1
ATOM 880 C C . THR A 1 109 ? -5.147 0.919 -7.888 1.00 89.81 109 THR A C 1
ATOM 882 O O . THR A 1 109 ? -6.287 0.600 -7.561 1.00 89.81 109 THR A O 1
ATOM 885 N N . SER A 1 110 ? -4.069 0.389 -7.300 1.00 89.19 110 SER A N 1
ATOM 886 C CA . SER A 1 110 ? -4.150 -0.571 -6.188 1.00 89.19 110 SER A CA 1
ATOM 887 C C . SER A 1 110 ? -4.502 0.074 -4.845 1.00 89.19 110 SER A C 1
ATOM 889 O O . SER A 1 110 ? -4.780 -0.647 -3.889 1.00 89.19 110 SER A O 1
ATOM 891 N N . MET A 1 111 ? -4.500 1.411 -4.757 1.00 87.75 111 MET A N 1
ATOM 892 C CA . MET A 1 111 ? -4.673 2.168 -3.511 1.00 87.75 111 MET A CA 1
ATOM 893 C C . MET A 1 111 ? -3.636 1.809 -2.431 1.00 87.75 111 MET A C 1
ATOM 895 O O . MET A 1 111 ? -3.898 1.967 -1.235 1.00 87.75 111 MET A O 1
ATOM 899 N N . ILE A 1 112 ? -2.454 1.345 -2.847 1.00 87.06 112 ILE A N 1
ATOM 900 C CA . ILE A 1 112 ? -1.336 1.018 -1.961 1.00 87.06 112 ILE A CA 1
ATOM 901 C C . ILE A 1 112 ? -0.400 2.234 -1.885 1.00 87.06 112 ILE A C 1
ATOM 903 O O . ILE A 1 112 ? -0.033 2.798 -2.916 1.00 87.06 112 ILE A O 1
ATOM 907 N N . PRO A 1 113 ? 0.013 2.657 -0.682 1.00 83.31 113 PRO A N 1
ATOM 908 C CA . PRO A 1 113 ? 0.984 3.732 -0.517 1.00 83.31 113 PRO A CA 1
ATOM 909 C C . PRO A 1 113 ? 2.383 3.285 -0.966 1.00 83.31 113 PRO A C 1
ATOM 911 O O . PRO A 1 113 ? 2.871 2.233 -0.552 1.00 83.31 113 PRO A O 1
ATOM 914 N N . ASN A 1 114 ? 3.067 4.112 -1.759 1.00 83.69 114 ASN A N 1
ATOM 915 C CA . ASN A 1 114 ? 4.475 3.893 -2.087 1.00 83.69 114 ASN A CA 1
ATOM 916 C C . ASN A 1 114 ? 5.370 4.374 -0.932 1.00 83.69 114 ASN A C 1
ATOM 918 O O . ASN A 1 114 ? 5.519 5.575 -0.722 1.00 83.69 114 ASN A O 1
ATOM 922 N N . LEU A 1 115 ? 5.984 3.443 -0.198 1.00 76.69 115 LEU A N 1
ATOM 923 C CA . LEU A 1 115 ? 6.867 3.756 0.935 1.00 76.69 115 LEU A CA 1
ATOM 924 C C . LEU A 1 115 ? 8.227 4.335 0.514 1.00 76.69 115 LEU A C 1
ATOM 926 O O . LEU A 1 115 ? 8.897 4.957 1.333 1.00 76.69 115 LEU A O 1
ATOM 930 N N . GLN A 1 116 ? 8.637 4.113 -0.737 1.00 70.06 116 GLN A N 1
ATOM 931 C CA . GLN A 1 116 ? 9.905 4.600 -1.293 1.00 70.06 116 GLN A CA 1
ATOM 932 C C . GLN A 1 116 ? 9.790 6.013 -1.874 1.00 70.06 116 GLN A C 1
ATOM 934 O O . GLN A 1 116 ? 10.788 6.583 -2.309 1.00 70.06 116 GLN A O 1
ATOM 939 N N . ASP A 1 117 ? 8.586 6.589 -1.906 1.00 71.06 117 ASP A N 1
ATOM 940 C CA . ASP A 1 117 ? 8.411 7.970 -2.333 1.00 71.06 117 ASP A CA 1
ATOM 941 C C . ASP A 1 117 ? 9.203 8.900 -1.397 1.00 71.06 117 ASP A C 1
ATOM 943 O O . ASP A 1 117 ? 9.088 8.825 -0.173 1.00 71.06 117 ASP A O 1
ATOM 947 N N . SER A 1 118 ? 9.985 9.808 -1.986 1.00 62.25 118 SER A N 1
ATOM 948 C CA . SER A 1 118 ? 10.716 10.895 -1.318 1.00 62.25 118 SER A CA 1
ATOM 949 C C . SER A 1 118 ? 9.874 11.671 -0.298 1.00 62.25 118 SER A C 1
ATOM 951 O O . SER A 1 118 ? 10.381 12.211 0.688 1.00 62.25 118 SER A O 1
ATOM 953 N N . ALA A 1 119 ? 8.556 11.694 -0.490 1.00 61.06 119 ALA A N 1
ATOM 954 C CA . ALA A 1 119 ? 7.652 12.315 0.448 1.00 61.06 119 ALA A CA 1
ATOM 955 C C . ALA A 1 119 ? 7.582 11.550 1.791 1.00 61.06 119 ALA A C 1
ATOM 957 O O . ALA A 1 119 ? 7.195 12.148 2.794 1.00 61.06 119 ALA A O 1
ATOM 958 N N . PHE A 1 120 ? 7.859 10.241 1.844 1.00 63.44 120 PHE A N 1
ATOM 959 C CA . PHE A 1 120 ? 7.940 9.446 3.083 1.00 63.44 120 PHE A CA 1
ATOM 960 C C . PHE A 1 120 ? 9.284 9.604 3.808 1.00 63.44 120 PHE A C 1
ATOM 962 O O . PHE A 1 120 ? 9.312 9.459 5.026 1.00 63.44 120 PHE A O 1
ATOM 969 N N . SER A 1 121 ? 10.370 9.950 3.104 1.00 61.59 121 SER A N 1
ATOM 970 C CA . SER A 1 121 ? 11.716 10.086 3.688 1.00 61.59 121 SER A CA 1
ATOM 971 C C . SER A 1 121 ? 11.985 11.433 4.372 1.00 61.59 121 SER A C 1
ATOM 973 O O . SER A 1 121 ? 13.044 11.622 4.965 1.00 61.59 121 SER A O 1
ATOM 975 N N . GLY A 1 122 ? 11.057 12.391 4.288 1.00 63.03 122 GLY A N 1
ATOM 976 C CA . GLY A 1 122 ? 11.126 13.639 5.054 1.00 63.03 122 GLY A CA 1
ATOM 977 C C . GLY A 1 122 ? 10.679 13.455 6.508 1.00 63.03 122 GLY A C 1
ATOM 978 O O . GLY A 1 122 ? 10.011 12.474 6.828 1.00 63.03 122 GLY A O 1
ATOM 979 N N . ASN A 1 123 ? 10.966 14.435 7.375 1.00 61.16 123 ASN A N 1
ATOM 980 C CA . ASN A 1 123 ? 10.387 14.553 8.726 1.00 61.16 123 ASN A CA 1
ATOM 981 C C . ASN A 1 123 ? 8.876 14.871 8.644 1.00 61.16 123 ASN A C 1
ATOM 983 O O . ASN A 1 123 ? 8.409 15.932 9.058 1.00 61.16 123 ASN A O 1
ATOM 987 N N . SER A 1 124 ? 8.125 13.990 7.984 1.00 60.75 124 SER A N 1
ATOM 988 C CA . SER A 1 124 ? 6.695 14.110 7.763 1.00 60.75 124 SER A CA 1
ATOM 989 C C . SER A 1 124 ? 6.005 13.991 9.109 1.00 60.75 124 SER A C 1
ATOM 991 O O . SER A 1 124 ? 6.174 12.998 9.815 1.00 60.75 124 SER A O 1
ATOM 993 N N . SER A 1 125 ? 5.217 15.003 9.466 1.00 65.88 125 SER A N 1
ATOM 994 C CA . SER A 1 125 ? 4.374 14.941 10.655 1.00 65.88 125 SER A CA 1
ATOM 995 C C . SER A 1 125 ? 3.474 13.700 10.594 1.00 65.88 125 SER A C 1
ATOM 997 O O . SER A 1 125 ? 3.061 13.273 9.510 1.00 65.88 125 SER A O 1
ATOM 999 N N . GLY A 1 126 ? 3.129 13.119 11.749 1.00 69.38 126 GLY A N 1
ATOM 1000 C CA . GLY A 1 126 ? 2.245 11.945 11.811 1.00 69.38 126 GLY A CA 1
ATOM 1001 C C . GLY A 1 126 ? 0.922 12.145 11.054 1.00 69.38 126 GLY A C 1
ATOM 1002 O O . GLY A 1 126 ? 0.386 11.203 10.476 1.00 69.38 126 GLY A O 1
ATOM 1003 N N . VAL A 1 127 ? 0.451 13.392 10.957 1.00 73.19 127 VAL A N 1
ATOM 1004 C CA . VAL A 1 127 ? -0.726 13.794 10.172 1.00 73.19 127 VAL A CA 1
ATOM 1005 C C . VAL A 1 127 ? -0.508 13.614 8.664 1.00 73.19 127 VAL A C 1
ATOM 1007 O O . VAL A 1 127 ? -1.378 13.085 7.974 1.00 73.19 127 VAL A O 1
ATOM 1010 N N . ALA A 1 128 ? 0.655 13.997 8.131 1.00 75.62 128 ALA A N 1
ATOM 1011 C CA . ALA A 1 128 ? 0.968 13.825 6.712 1.00 75.62 128 ALA A CA 1
ATOM 1012 C C . ALA A 1 128 ? 1.047 12.340 6.319 1.00 75.62 128 ALA A C 1
ATOM 1014 O O . ALA A 1 128 ? 0.590 11.961 5.241 1.00 75.62 128 ALA A O 1
ATOM 1015 N N . LEU A 1 129 ? 1.564 11.487 7.210 1.00 76.62 129 LEU A N 1
ATOM 1016 C CA . LEU A 1 129 ? 1.562 10.035 7.009 1.00 76.62 129 LEU A CA 1
ATOM 1017 C C . LEU A 1 129 ? 0.134 9.473 6.975 1.00 76.62 129 LEU A C 1
ATOM 1019 O O . LEU A 1 129 ? -0.182 8.675 6.096 1.00 76.62 129 LEU A O 1
ATOM 1023 N N . GLN A 1 130 ? -0.759 9.931 7.859 1.00 77.88 130 GLN A N 1
ATOM 1024 C CA . GLN A 1 130 ? -2.164 9.503 7.854 1.00 77.88 130 GLN A CA 1
ATOM 1025 C C . GLN A 1 130 ? -2.881 9.856 6.545 1.00 77.88 130 GLN A C 1
ATOM 1027 O O . GLN A 1 130 ? -3.564 9.002 5.982 1.00 77.88 130 GLN A O 1
ATOM 1032 N N . PHE A 1 131 ? -2.680 11.066 6.010 1.00 81.62 131 PHE A N 1
ATOM 1033 C CA . PHE A 1 131 ? -3.284 11.462 4.732 1.00 81.62 131 PHE A CA 1
ATOM 1034 C C . PHE A 1 131 ? -2.827 10.594 3.558 1.00 81.62 131 PHE A C 1
ATOM 1036 O O . PHE A 1 131 ? -3.628 10.281 2.680 1.00 81.62 131 PHE A O 1
ATOM 1043 N N . LYS A 1 132 ? -1.568 10.149 3.550 1.00 80.50 132 LYS A N 1
ATOM 1044 C CA . LYS A 1 132 ? -1.057 9.250 2.503 1.00 80.50 132 LYS A CA 1
ATOM 1045 C C . LYS A 1 132 ? -1.620 7.841 2.595 1.00 80.50 132 LYS A C 1
ATOM 1047 O O . LYS A 1 132 ? -1.782 7.174 1.580 1.00 80.50 132 LYS A O 1
ATOM 1052 N N . LEU A 1 133 ? -1.924 7.390 3.806 1.00 86.44 133 LEU A N 1
ATOM 1053 C CA . LEU A 1 133 ? -2.504 6.075 4.055 1.00 86.44 133 LEU A CA 1
ATOM 1054 C C . LEU A 1 133 ? -4.035 6.077 3.901 1.00 86.44 133 LEU A C 1
ATOM 1056 O O . LEU A 1 133 ? -4.649 5.012 3.934 1.00 86.44 133 LEU A O 1
ATOM 1060 N N . LEU A 1 134 ? -4.658 7.241 3.684 1.00 86.75 134 LEU A N 1
ATOM 1061 C CA . LEU A 1 134 ? -6.109 7.399 3.569 1.00 86.75 134 LEU A CA 1
ATOM 1062 C C . LEU A 1 134 ? -6.754 6.507 2.487 1.00 86.75 134 LEU A C 1
ATOM 1064 O O . LEU A 1 134 ? -7.770 5.877 2.790 1.00 86.75 134 LEU A O 1
ATOM 1068 N N . PRO A 1 135 ? -6.209 6.371 1.258 1.00 89.06 135 PRO A N 1
ATOM 1069 C CA . PRO A 1 135 ? -6.791 5.476 0.253 1.00 89.06 135 PRO A CA 1
ATOM 1070 C C . PRO A 1 135 ? -6.820 4.015 0.721 1.00 89.06 135 PRO A C 1
ATOM 1072 O O . PRO A 1 135 ? -7.858 3.355 0.645 1.00 89.06 135 PRO A O 1
ATOM 1075 N N . MET A 1 136 ? -5.718 3.545 1.310 1.00 88.94 136 MET A N 1
ATOM 1076 C CA . MET A 1 136 ? -5.606 2.199 1.877 1.00 88.94 136 MET A CA 1
ATOM 1077 C C . MET A 1 136 ? -6.568 2.001 3.056 1.00 88.94 136 MET A C 1
ATOM 1079 O O . MET A 1 136 ? -7.216 0.963 3.169 1.00 88.94 136 MET A O 1
ATOM 1083 N N . GLN A 1 137 ? -6.727 3.013 3.915 1.00 88.81 137 GLN A N 1
ATOM 1084 C CA . GLN A 1 137 ? -7.684 2.984 5.023 1.00 88.81 137 GLN A CA 1
ATOM 1085 C C . GLN A 1 137 ? -9.136 2.898 4.552 1.00 88.81 137 GLN A C 1
ATOM 1087 O O . GLN A 1 137 ? -9.940 2.200 5.178 1.00 88.81 137 GLN A O 1
ATOM 1092 N N . ASN A 1 138 ? -9.474 3.601 3.472 1.00 89.44 138 ASN A N 1
ATOM 1093 C CA . ASN A 1 138 ? -10.795 3.527 2.867 1.00 89.44 138 ASN A CA 1
ATOM 1094 C C . ASN A 1 138 ? -11.036 2.120 2.323 1.00 89.44 138 ASN A C 1
ATOM 1096 O O . ASN A 1 138 ? -12.056 1.512 2.644 1.00 89.44 138 ASN A O 1
ATOM 1100 N N . MET A 1 139 ? -10.076 1.567 1.577 1.00 88.88 139 MET A N 1
ATOM 1101 C CA . MET A 1 139 ? -10.151 0.205 1.049 1.00 88.88 139 MET A CA 1
ATOM 1102 C C . MET A 1 139 ? -10.320 -0.837 2.166 1.00 88.88 139 MET A C 1
ATOM 1104 O O . MET A 1 139 ? -11.221 -1.675 2.089 1.00 88.88 139 MET A O 1
ATOM 1108 N N . ALA A 1 140 ? -9.539 -0.728 3.244 1.00 89.75 140 ALA A N 1
ATOM 1109 C CA . ALA A 1 140 ? -9.685 -1.567 4.430 1.00 89.75 140 ALA A CA 1
ATOM 1110 C C . ALA A 1 140 ? -11.086 -1.436 5.051 1.00 89.75 140 ALA A C 1
ATOM 1112 O O . ALA A 1 140 ? -11.719 -2.443 5.344 1.00 89.75 140 ALA A O 1
ATOM 1113 N N . ALA A 1 141 ? -11.639 -0.221 5.160 1.00 90.56 141 ALA A N 1
ATOM 1114 C CA . ALA A 1 141 ? -12.996 -0.011 5.678 1.00 90.56 141 ALA A CA 1
ATOM 1115 C C . ALA A 1 141 ? -14.088 -0.630 4.778 1.00 90.56 141 ALA A C 1
ATOM 1117 O O . ALA A 1 141 ? -15.122 -1.103 5.262 1.00 90.56 141 ALA A O 1
ATOM 1118 N N . PHE A 1 142 ? -13.901 -0.638 3.453 1.00 89.62 142 PHE A N 1
ATOM 1119 C CA . PHE A 1 142 ? -14.795 -1.357 2.538 1.00 89.62 142 PHE A CA 1
ATOM 1120 C C . PHE A 1 142 ? -14.729 -2.872 2.767 1.00 89.62 142 PHE A C 1
ATOM 1122 O O . PHE A 1 142 ? -15.782 -3.511 2.860 1.00 89.62 142 PHE A O 1
ATOM 1129 N N . GLN A 1 143 ? -13.524 -3.427 2.912 1.00 89.19 143 GLN A N 1
ATOM 1130 C CA . GLN A 1 143 ? -13.321 -4.853 3.166 1.00 89.19 143 GLN A CA 1
ATOM 1131 C C . GLN A 1 143 ? -13.862 -5.276 4.532 1.00 89.19 143 GLN A C 1
ATOM 1133 O O . GLN A 1 143 ? -14.624 -6.235 4.596 1.00 89.19 143 GLN A O 1
ATOM 1138 N N . GLU A 1 144 ? -13.577 -4.525 5.598 1.00 91.69 144 GLU A N 1
ATOM 1139 C CA . GLU A 1 144 ? -14.104 -4.755 6.950 1.00 91.69 144 GLU A CA 1
ATOM 1140 C C . GLU A 1 144 ? -15.636 -4.859 6.931 1.00 91.69 144 GLU A C 1
ATOM 1142 O O . GLU A 1 144 ? -16.204 -5.783 7.507 1.00 91.69 144 GLU A O 1
ATOM 1147 N N . ARG A 1 145 ? -16.337 -3.983 6.198 1.00 90.56 145 ARG A N 1
ATOM 1148 C CA . ARG A 1 145 ? -17.806 -4.051 6.084 1.00 90.56 145 ARG A CA 1
ATOM 1149 C C . ARG A 1 145 ? -18.303 -5.332 5.415 1.00 90.56 145 ARG A C 1
ATOM 1151 O O . ARG A 1 145 ? -19.282 -5.920 5.881 1.00 90.56 145 ARG A O 1
ATOM 1158 N N . LYS A 1 146 ? -17.666 -5.765 4.323 1.00 91.12 146 LYS A N 1
ATOM 1159 C CA . LYS A 1 146 ? -18.025 -7.028 3.651 1.00 91.12 146 LYS A CA 1
ATOM 1160 C C . LYS A 1 146 ? -17.665 -8.227 4.538 1.00 91.12 146 LYS A C 1
ATOM 1162 O O . LYS A 1 146 ? -18.479 -9.139 4.672 1.00 91.12 146 LYS A O 1
ATOM 1167 N N . PHE A 1 147 ? -16.535 -8.165 5.240 1.00 92.38 147 PHE A N 1
ATOM 1168 C CA . PHE A 1 147 ? -16.094 -9.183 6.189 1.00 92.38 147 PHE A CA 1
ATOM 1169 C C . PHE A 1 147 ? -17.051 -9.313 7.378 1.00 92.38 147 PHE A C 1
ATOM 1171 O O . PHE A 1 147 ? -17.456 -10.422 7.698 1.00 92.38 147 PHE A O 1
ATOM 1178 N N . ILE A 1 148 ? -17.529 -8.205 7.960 1.0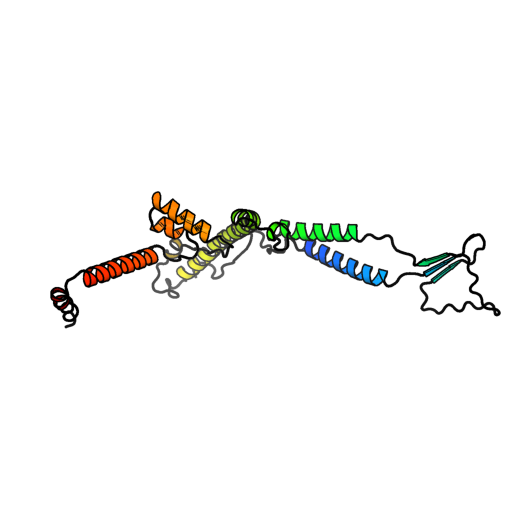0 92.50 148 ILE A N 1
ATOM 1179 C CA . ILE A 1 148 ? -18.568 -8.206 9.007 1.00 92.50 148 ILE A CA 1
ATOM 1180 C C . ILE A 1 148 ? -19.840 -8.896 8.509 1.00 92.50 148 ILE A C 1
ATOM 1182 O O . ILE A 1 148 ? -20.440 -9.682 9.242 1.00 92.50 148 ILE A O 1
ATOM 1186 N N . LYS A 1 149 ? -20.270 -8.629 7.269 1.00 90.69 149 LYS A N 1
ATOM 1187 C CA . LYS A 1 149 ? -21.452 -9.280 6.688 1.00 90.69 149 LYS A CA 1
ATOM 1188 C C . LYS A 1 149 ? -21.255 -10.797 6.579 1.00 90.69 149 LYS A C 1
ATOM 1190 O O . LYS A 1 149 ? -22.151 -11.543 6.978 1.00 90.69 149 LYS A O 1
ATOM 1195 N N . SER A 1 150 ? -20.102 -11.249 6.087 1.00 91.25 150 SER A N 1
ATOM 1196 C CA . SER A 1 150 ? -19.781 -12.678 5.991 1.00 91.25 150 SER A CA 1
ATOM 1197 C C . SER A 1 150 ? -19.588 -13.327 7.363 1.00 91.25 150 SER A C 1
ATOM 1199 O O . SER A 1 150 ? -20.146 -14.392 7.599 1.00 91.25 150 SER A O 1
ATOM 1201 N N . LEU A 1 151 ? -18.921 -12.672 8.317 1.00 91.75 151 LEU A N 1
ATOM 1202 C CA . LEU A 1 151 ? -18.791 -13.155 9.695 1.00 91.75 151 LEU A CA 1
ATOM 1203 C C . LEU A 1 151 ? -20.154 -13.300 10.365 1.00 91.75 151 LEU A C 1
ATOM 1205 O O . LEU A 1 151 ? -20.453 -14.356 10.909 1.00 91.75 151 LEU A O 1
ATOM 1209 N N . ARG A 1 152 ? -21.025 -12.290 10.278 1.00 90.94 152 ARG A N 1
ATOM 1210 C CA . ARG A 1 152 ? -22.395 -12.394 10.805 1.00 90.94 152 ARG A CA 1
ATOM 1211 C C . ARG A 1 152 ? -23.145 -13.560 10.184 1.00 90.94 152 ARG A C 1
ATOM 1213 O O . ARG A 1 152 ? -23.833 -14.282 10.896 1.00 90.94 152 ARG A O 1
ATOM 1220 N N . ARG A 1 153 ? -22.997 -13.775 8.874 1.00 89.25 153 ARG A N 1
ATOM 1221 C CA . ARG A 1 153 ? -23.596 -14.926 8.193 1.00 89.25 153 ARG A CA 1
ATOM 1222 C C . ARG A 1 153 ? -23.023 -16.251 8.700 1.00 89.25 153 ARG A C 1
ATOM 1224 O O . ARG A 1 153 ? -23.789 -17.179 8.928 1.00 89.25 153 ARG A O 1
ATOM 1231 N N . MET A 1 154 ? -21.713 -16.324 8.912 1.00 88.44 154 MET A N 1
ATOM 1232 C CA . MET A 1 154 ? -21.027 -17.485 9.479 1.00 88.44 154 MET A CA 1
ATOM 1233 C C . MET A 1 154 ? -21.532 -17.798 10.889 1.00 88.44 154 MET A C 1
ATOM 1235 O O . MET A 1 154 ? -21.942 -18.926 11.148 1.00 88.44 154 MET A O 1
ATOM 1239 N N . PHE A 1 155 ? -21.588 -16.802 11.775 1.00 87.25 155 PHE A N 1
ATOM 1240 C CA . PHE A 1 155 ? -22.099 -16.971 13.136 1.00 87.25 155 PHE A CA 1
ATOM 1241 C C . PHE A 1 155 ? -23.593 -17.289 13.171 1.00 87.25 155 PHE A C 1
ATOM 1243 O O . PHE A 1 155 ? -24.012 -18.113 13.977 1.00 87.25 155 PHE A O 1
ATOM 1250 N N . LYS A 1 156 ? -24.390 -16.722 12.258 1.00 85.56 156 LYS A N 1
ATOM 1251 C CA . LYS A 1 156 ? -25.793 -17.107 12.083 1.00 85.56 156 LYS A CA 1
ATOM 1252 C C . LYS A 1 156 ? -25.907 -18.599 11.766 1.00 85.56 156 LYS A C 1
ATOM 1254 O O . LYS A 1 156 ? -26.601 -19.314 12.473 1.00 85.56 156 LYS A O 1
ATOM 1259 N N . VAL A 1 157 ? -25.186 -19.093 10.757 1.00 84.06 157 VAL A N 1
ATOM 1260 C CA . VAL A 1 157 ? -25.205 -20.520 10.385 1.00 84.06 157 VAL A CA 1
ATOM 1261 C C . VAL A 1 157 ? -24.720 -21.411 11.535 1.00 84.06 157 VAL A C 1
ATOM 1263 O O . VAL A 1 157 ? -25.299 -22.471 11.774 1.00 84.06 157 VAL A O 1
ATOM 1266 N N . LEU A 1 158 ? -23.692 -20.976 12.269 1.00 81.31 158 LEU A N 1
ATOM 1267 C CA . LEU A 1 158 ? -23.156 -21.691 13.428 1.00 81.31 158 LEU A CA 1
ATOM 1268 C C . LEU A 1 158 ? -24.204 -21.826 14.548 1.00 81.31 158 LEU A C 1
ATOM 1270 O O . LEU A 1 158 ? -24.436 -22.930 15.047 1.00 81.31 158 LEU A O 1
ATOM 1274 N N . PHE A 1 159 ? -24.865 -20.722 14.911 1.00 79.06 159 PHE A N 1
ATOM 1275 C CA . PHE A 1 159 ? -25.850 -20.678 15.998 1.00 79.06 159 PHE A CA 1
ATOM 1276 C C . PHE A 1 159 ? -27.213 -21.269 15.600 1.00 79.06 159 PHE A C 1
ATOM 1278 O O . PHE A 1 159 ? -27.921 -21.803 16.449 1.00 79.06 159 PHE A O 1
ATOM 1285 N N . GLU A 1 160 ? -27.582 -21.231 14.315 1.00 76.19 160 GLU A N 1
ATOM 1286 C CA . GLU A 1 160 ? -28.822 -21.818 13.781 1.00 76.19 160 GLU A CA 1
ATOM 1287 C C . GLU A 1 160 ? -28.683 -23.291 13.348 1.00 76.19 160 GLU A C 1
ATOM 1289 O O . GLU A 1 160 ? -29.627 -23.861 12.785 1.00 76.19 160 GLU A O 1
ATOM 1294 N N . SER A 1 161 ? -27.524 -23.918 13.582 1.00 70.88 161 SER A N 1
ATOM 1295 C CA . SER A 1 161 ? -27.286 -25.329 13.261 1.00 70.88 161 SER A CA 1
ATOM 1296 C C . SER A 1 161 ? -28.366 -26.238 13.879 1.00 70.88 161 SER A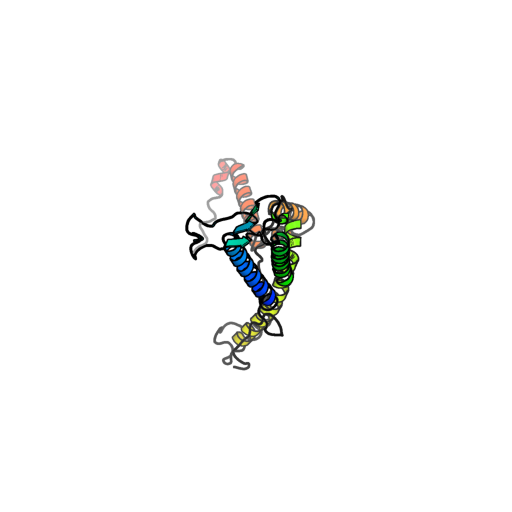 C 1
ATOM 1298 O O . SER A 1 161 ? -28.848 -26.015 14.992 1.00 70.88 161 SER A O 1
ATOM 1300 N N . ALA A 1 162 ? -28.808 -27.231 13.095 1.00 53.38 162 ALA A N 1
ATOM 1301 C CA . ALA A 1 162 ? -30.147 -27.840 13.173 1.00 53.38 162 ALA A CA 1
ATOM 1302 C C . ALA A 1 162 ? -30.492 -28.638 14.440 1.00 53.38 162 ALA A C 1
ATOM 1304 O O . ALA A 1 162 ? -31.639 -29.046 14.582 1.00 53.38 162 ALA A O 1
ATOM 1305 N N . ASP A 1 163 ? -29.560 -28.776 15.376 1.00 55.97 163 ASP A N 1
ATOM 1306 C CA . ASP A 1 163 ? -29.791 -29.463 16.648 1.00 55.97 163 ASP A CA 1
ATOM 1307 C C . ASP A 1 163 ? -30.024 -28.487 17.815 1.00 55.97 163 ASP A C 1
ATOM 1309 O O . ASP A 1 163 ? -29.818 -28.837 18.974 1.00 55.97 163 ASP A O 1
ATOM 1313 N N . GLY A 1 164 ? -30.424 -27.240 17.535 1.00 54.25 164 GLY A N 1
ATOM 1314 C CA . GLY A 1 164 ? -30.669 -26.239 18.580 1.00 54.25 164 GLY A CA 1
ATOM 1315 C C . GLY A 1 164 ? -29.382 -25.737 19.239 1.00 54.25 164 GLY A C 1
ATOM 1316 O O . GLY A 1 164 ? -29.365 -25.490 20.440 1.00 54.25 164 GLY A O 1
ATOM 1317 N N . GLY A 1 165 ? -28.303 -25.605 18.459 1.00 53.56 165 GLY A N 1
ATOM 1318 C CA . GLY A 1 165 ? -27.037 -25.057 18.944 1.00 53.56 165 GLY A CA 1
ATOM 1319 C C . GLY A 1 165 ? -26.087 -26.074 19.580 1.00 53.56 165 GLY A C 1
ATOM 1320 O O . GLY A 1 165 ? -25.239 -25.679 20.361 1.00 53.56 165 GLY A O 1
ATOM 1321 N N . GLN A 1 166 ? -26.140 -27.376 19.270 1.00 54.28 166 GLN A N 1
ATOM 1322 C CA . GLN A 1 166 ? -25.233 -28.347 19.919 1.00 54.28 166 GLN A CA 1
ATOM 1323 C C . GLN A 1 166 ? -23.728 -28.156 19.651 1.00 54.28 166 GLN A C 1
ATOM 1325 O O . GLN A 1 166 ? -22.930 -28.702 20.410 1.00 54.28 166 GLN A O 1
ATOM 1330 N N . ILE A 1 167 ? -23.322 -27.367 18.648 1.00 60.72 167 ILE A N 1
ATOM 1331 C CA . ILE A 1 167 ? -21.909 -26.970 18.494 1.00 60.72 167 ILE A CA 1
ATOM 1332 C C . ILE A 1 167 ? -21.502 -26.001 19.619 1.00 60.72 167 ILE A C 1
ATOM 1334 O O . ILE A 1 167 ? -20.383 -26.069 20.119 1.00 60.72 167 ILE A O 1
ATOM 1338 N N . VAL A 1 168 ? -22.426 -25.142 20.066 1.00 60.28 168 VAL A N 1
ATOM 1339 C CA . VAL A 1 168 ? -22.252 -24.229 21.204 1.00 60.28 168 VAL A CA 1
ATOM 1340 C C . VAL A 1 168 ? -23.500 -24.293 22.090 1.00 60.28 168 VAL A C 1
ATOM 1342 O O . VAL A 1 168 ? -24.381 -23.437 22.021 1.00 60.28 168 VAL A O 1
ATOM 1345 N N . ARG A 1 169 ? -23.593 -25.353 22.907 1.00 59.12 169 ARG A N 1
ATOM 1346 C CA . ARG A 1 169 ? -24.797 -25.726 23.688 1.00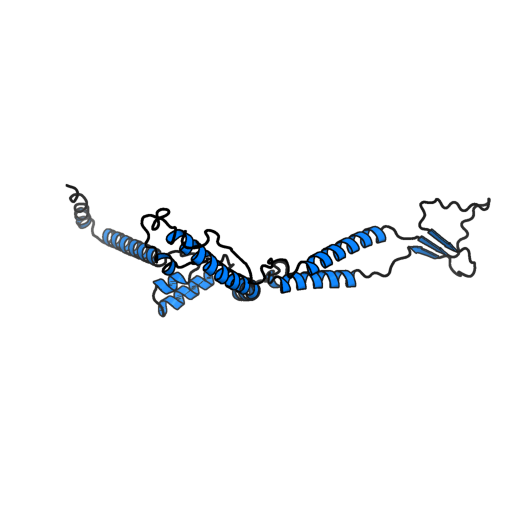 59.12 169 ARG A CA 1
ATOM 1347 C C . ARG A 1 169 ? -25.342 -24.636 24.623 1.00 59.12 169 ARG A C 1
ATOM 1349 O O . ARG A 1 169 ? -26.462 -24.769 25.101 1.00 59.12 169 ARG A O 1
ATOM 1356 N N . SER A 1 170 ? -24.558 -23.604 24.923 1.00 63.97 170 SER A N 1
ATOM 1357 C CA . SER A 1 170 ? -24.874 -22.560 25.903 1.00 63.97 170 SER A CA 1
ATOM 1358 C C . SER A 1 170 ? -25.408 -21.256 25.304 1.00 63.97 170 SER A C 1
ATOM 1360 O O . SER A 1 170 ? -25.742 -20.350 26.064 1.00 63.97 170 SER A O 1
ATOM 1362 N N . ILE A 1 171 ? -25.480 -21.122 23.974 1.00 67.56 171 ILE A N 1
ATOM 1363 C CA . ILE A 1 171 ? -25.791 -19.839 23.327 1.00 67.56 171 ILE A CA 1
ATOM 1364 C C . ILE A 1 171 ? -27.177 -19.859 22.677 1.00 67.56 171 ILE A C 1
ATOM 1366 O O . ILE A 1 171 ? -27.550 -20.792 21.968 1.00 67.56 171 ILE A O 1
ATOM 1370 N N . ASN A 1 172 ? -27.947 -18.792 22.911 1.00 72.81 172 ASN A N 1
ATOM 1371 C CA . ASN A 1 172 ? -29.244 -18.586 22.278 1.00 72.81 172 ASN A CA 1
ATOM 1372 C C . ASN A 1 172 ? -29.069 -18.425 20.759 1.00 72.81 172 ASN A C 1
ATOM 1374 O O . ASN A 1 172 ? -28.198 -17.692 20.290 1.00 72.81 172 ASN A O 1
ATOM 1378 N N . LYS A 1 173 ? -29.960 -19.049 19.983 1.00 70.44 173 LYS A N 1
ATOM 1379 C CA . LYS A 1 173 ? -30.019 -18.951 18.519 1.00 70.44 173 LYS A CA 1
ATOM 1380 C C . LYS A 1 173 ? -29.948 -17.509 17.989 1.00 70.44 173 LYS A C 1
ATOM 1382 O O . LYS A 1 173 ? -29.422 -17.309 16.903 1.00 70.44 173 LYS A O 1
ATOM 1387 N N . ASN A 1 174 ? -30.440 -16.511 18.730 1.00 77.44 174 ASN A N 1
ATOM 1388 C CA . ASN A 1 174 ? -30.453 -15.103 18.306 1.00 77.44 174 ASN A CA 1
ATOM 1389 C C . ASN A 1 174 ? -29.214 -14.288 18.716 1.00 77.44 174 ASN A C 1
ATOM 1391 O O . ASN A 1 174 ? -29.076 -13.150 18.271 1.00 77.44 174 ASN A O 1
ATOM 1395 N N . SER A 1 175 ? -28.283 -14.846 19.496 1.00 81.56 175 SER A N 1
ATOM 1396 C CA . SER A 1 175 ? -27.110 -14.112 20.001 1.00 81.56 175 SER A CA 1
ATOM 1397 C C . SER A 1 175 ? -26.143 -13.639 18.908 1.00 81.56 175 SER A C 1
ATOM 1399 O O . SER A 1 175 ? -25.279 -12.809 19.174 1.00 81.56 175 SER A O 1
ATOM 1401 N N . TRP A 1 176 ? -26.279 -14.108 17.659 1.00 81.25 176 TRP A N 1
ATOM 1402 C CA . TRP A 1 176 ? -25.471 -13.603 16.539 1.00 81.25 176 TRP A CA 1
ATOM 1403 C C . TRP A 1 176 ? -25.762 -12.128 16.218 1.00 81.25 176 TRP A C 1
ATOM 1405 O O . TRP A 1 176 ? -24.915 -11.466 15.617 1.00 81.25 176 TRP A O 1
ATOM 1415 N N . LEU A 1 177 ? -26.937 -11.613 16.606 1.00 84.19 177 LEU A N 1
ATOM 1416 C CA . LEU A 1 177 ? -27.321 -10.207 16.437 1.00 84.19 177 LEU A CA 1
ATOM 1417 C C . LEU A 1 177 ? -26.532 -9.276 17.364 1.00 84.19 177 LEU A C 1
ATOM 1419 O O . LEU A 1 177 ? -26.221 -8.151 16.974 1.00 84.19 177 LEU A O 1
ATOM 1423 N N . ASP A 1 178 ? -26.167 -9.768 18.547 1.00 86.50 178 ASP A N 1
ATOM 1424 C CA . ASP A 1 178 ? -25.484 -8.994 19.586 1.00 86.50 178 ASP A CA 1
ATOM 1425 C C . ASP A 1 178 ? -23.960 -8.942 19.382 1.00 86.50 178 ASP A C 1
ATOM 1427 O O . ASP A 1 178 ? -23.255 -8.196 20.064 1.00 86.50 178 ASP A O 1
ATOM 1431 N N . LEU A 1 179 ? -23.433 -9.700 18.412 1.00 86.12 179 LEU A N 1
ATOM 1432 C CA . LEU A 1 179 ? -22.006 -9.739 18.112 1.00 86.12 179 LEU A CA 1
ATOM 1433 C C . LEU A 1 179 ? -21.504 -8.390 17.579 1.00 86.12 179 LEU A C 1
ATOM 1435 O O . LEU A 1 179 ? -21.944 -7.884 16.535 1.00 86.12 179 LEU A O 1
ATOM 1439 N N . ARG A 1 180 ? -20.505 -7.846 18.278 1.00 87.69 180 ARG A N 1
ATOM 1440 C CA . ARG A 1 180 ? -19.723 -6.681 17.860 1.00 87.69 180 ARG A CA 1
ATOM 1441 C C . ARG A 1 180 ? -18.340 -7.138 17.413 1.00 87.69 180 ARG A C 1
ATOM 1443 O O . ARG A 1 180 ? -17.656 -7.852 18.136 1.00 87.69 180 ARG A O 1
ATOM 1450 N N . PHE A 1 181 ? -17.946 -6.718 16.217 1.00 88.81 181 PHE A N 1
ATOM 1451 C CA . PHE A 1 181 ? -16.629 -7.000 15.653 1.00 88.81 181 PHE A CA 1
ATOM 1452 C C . PHE A 1 181 ? -15.794 -5.727 15.716 1.00 88.81 181 PHE A C 1
ATOM 1454 O O . PHE A 1 181 ? -16.185 -4.716 15.130 1.00 88.81 181 PHE A O 1
ATOM 1461 N N . THR A 1 182 ? -14.663 -5.791 16.411 1.00 86.19 182 THR A N 1
ATOM 1462 C CA . THR A 1 182 ? -13.696 -4.694 16.514 1.00 86.19 182 THR A CA 1
ATOM 1463 C C . THR A 1 182 ? -12.445 -5.081 15.737 1.00 86.19 182 THR A C 1
ATOM 1465 O O . THR A 1 182 ? -11.922 -6.176 15.926 1.00 86.19 182 THR A O 1
ATOM 1468 N N . TYR A 1 183 ? -11.973 -4.192 14.863 1.00 86.00 183 TYR A N 1
ATOM 1469 C CA . TYR A 1 183 ? -10.730 -4.369 14.112 1.00 86.00 183 TYR A CA 1
ATOM 1470 C C . TYR A 1 183 ? -9.712 -3.348 14.601 1.00 86.00 183 TYR A C 1
ATOM 1472 O O . TYR A 1 183 ? -10.021 -2.160 14.701 1.00 86.00 183 TYR A O 1
ATOM 1480 N N . THR A 1 184 ? -8.498 -3.803 14.888 1.00 83.94 184 THR A N 1
ATOM 1481 C CA . THR A 1 184 ? -7.379 -2.949 15.284 1.00 83.94 184 THR A CA 1
ATOM 1482 C C . THR A 1 184 ? -6.448 -2.758 14.092 1.00 83.94 184 THR A C 1
ATOM 1484 O O . THR A 1 184 ? -5.977 -3.714 13.478 1.00 83.94 184 THR A O 1
ATOM 1487 N N . ARG A 1 185 ? -6.200 -1.498 13.719 1.00 81.12 185 ARG A N 1
ATOM 1488 C CA . ARG A 1 185 ? -5.311 -1.161 12.601 1.00 81.12 185 ARG A CA 1
ATOM 1489 C C . ARG A 1 185 ? -3.918 -0.860 13.128 1.00 81.12 185 ARG A C 1
ATOM 1491 O O . ARG A 1 185 ? -3.752 0.048 13.938 1.00 81.12 185 ARG A O 1
ATOM 1498 N N . ASN A 1 186 ? -2.919 -1.574 12.619 1.00 77.56 186 ASN A N 1
ATOM 1499 C CA . ASN A 1 186 ? -1.522 -1.287 12.918 1.00 77.56 186 ASN A CA 1
ATOM 1500 C C . ASN A 1 186 ? -1.041 -0.113 12.053 1.00 77.56 186 ASN A C 1
ATOM 1502 O O . ASN A 1 186 ? -0.607 -0.297 10.917 1.00 77.56 186 ASN A O 1
ATOM 1506 N N . MET A 1 187 ? -1.200 1.101 12.569 1.00 76.75 187 MET A N 1
ATOM 1507 C CA . MET A 1 187 ? -0.823 2.337 11.889 1.00 76.75 187 MET A CA 1
ATOM 1508 C C . MET A 1 187 ? 0.307 3.024 12.656 1.00 76.75 187 MET A C 1
ATOM 1510 O O . MET A 1 187 ? 0.256 3.049 13.886 1.00 76.75 187 MET A O 1
ATOM 1514 N N . PRO A 1 188 ? 1.279 3.646 11.969 1.00 72.00 188 PRO A N 1
ATOM 1515 C CA . PRO A 1 188 ? 2.256 4.493 12.635 1.00 72.00 188 PRO A CA 1
ATOM 1516 C C . PRO A 1 188 ? 1.539 5.699 13.251 1.00 72.00 188 PRO A C 1
ATOM 1518 O O . PRO A 1 188 ? 0.858 6.457 12.557 1.00 72.00 188 PRO A O 1
ATOM 1521 N N . GLN A 1 189 ? 1.672 5.864 14.565 1.00 72.06 189 GLN A N 1
ATOM 1522 C CA . GLN A 1 189 ? 1.074 6.962 15.320 1.00 72.06 189 GLN A CA 1
ATOM 1523 C C . GLN A 1 189 ? 2.129 7.624 16.199 1.00 72.06 189 GLN A C 1
ATOM 1525 O O . GLN A 1 189 ? 3.025 6.961 16.721 1.00 72.06 189 GLN A O 1
ATOM 1530 N N . ASN A 1 190 ? 2.010 8.939 16.378 1.00 77.12 190 ASN A N 1
ATOM 1531 C CA . ASN A 1 190 ? 2.832 9.651 17.342 1.00 77.12 190 ASN A CA 1
ATOM 1532 C C . ASN A 1 190 ? 2.210 9.503 18.737 1.00 77.12 190 ASN A C 1
ATOM 1534 O O . ASN A 1 190 ? 1.233 10.179 19.063 1.00 77.12 190 ASN A O 1
ATOM 1538 N N . MET A 1 191 ? 2.777 8.613 19.557 1.00 78.94 191 MET A N 1
ATOM 1539 C CA . MET A 1 191 ? 2.299 8.382 20.924 1.00 78.94 191 MET A CA 1
ATOM 1540 C C . MET A 1 191 ? 2.395 9.641 21.795 1.00 78.94 191 MET A C 1
ATOM 1542 O O . MET A 1 191 ? 1.525 9.859 22.631 1.00 78.94 191 MET A O 1
ATOM 1546 N N . ALA A 1 192 ? 3.403 10.495 21.587 1.00 81.94 192 ALA A N 1
ATOM 1547 C CA . ALA A 1 192 ? 3.558 11.731 22.356 1.00 81.94 192 ALA A CA 1
ATOM 1548 C C . ALA A 1 192 ? 2.399 12.706 22.089 1.00 81.94 192 ALA A C 1
ATOM 1550 O O . ALA A 1 192 ? 1.806 13.243 23.028 1.00 81.94 192 ALA A O 1
ATOM 1551 N N . ASP A 1 193 ? 2.024 12.870 20.817 1.00 81.25 193 ASP A N 1
ATOM 1552 C CA . ASP A 1 193 ? 0.880 13.702 20.433 1.00 81.25 193 ASP A CA 1
ATOM 1553 C C . ASP A 1 193 ? -0.424 13.118 20.993 1.00 81.25 193 ASP A C 1
ATOM 1555 O O . ASP A 1 193 ? -1.233 13.859 21.556 1.00 81.25 193 ASP A O 1
ATOM 1559 N N . ALA A 1 194 ? -0.603 11.794 20.910 1.00 81.00 194 ALA A N 1
ATOM 1560 C CA . ALA A 1 194 ? -1.784 11.109 21.434 1.00 81.00 194 ALA A CA 1
ATOM 1561 C C . ALA A 1 194 ? -1.932 11.283 22.954 1.00 81.00 194 ALA A C 1
ATOM 1563 O O . ALA A 1 194 ? -3.009 11.633 23.430 1.00 81.00 194 ALA A O 1
ATOM 1564 N N . VAL A 1 195 ? -0.844 11.126 23.715 1.00 84.06 195 VAL A N 1
ATOM 1565 C CA . VAL A 1 195 ? -0.835 11.348 25.169 1.00 84.06 195 VAL A CA 1
ATOM 1566 C C . VAL A 1 195 ? -1.123 12.814 25.501 1.00 84.06 195 VAL A C 1
ATOM 1568 O O . VAL A 1 195 ? -1.959 13.089 26.358 1.00 84.06 195 VAL A O 1
ATOM 1571 N N . SER A 1 196 ? -0.497 13.773 24.808 1.00 85.31 196 SER A N 1
ATOM 1572 C CA . SER A 1 196 ? -0.763 15.201 25.049 1.00 85.31 196 SER A CA 1
ATOM 1573 C C . SER A 1 196 ? -2.221 15.579 24.760 1.00 85.31 196 SER A C 1
ATOM 1575 O O . SER A 1 196 ? -2.837 16.323 25.526 1.00 85.31 196 SER A O 1
ATOM 1577 N N . THR A 1 197 ? -2.798 15.001 23.704 1.00 84.81 197 THR A N 1
ATOM 1578 C CA . THR A 1 197 ? -4.203 15.177 23.331 1.00 84.81 197 THR A CA 1
ATOM 1579 C C . THR A 1 197 ? -5.116 14.550 24.376 1.00 84.81 197 THR A C 1
ATOM 1581 O O . THR A 1 197 ? -6.082 15.185 24.781 1.00 84.81 197 THR A O 1
ATOM 1584 N N . ALA A 1 198 ? -4.794 13.353 24.874 1.00 85.62 198 ALA A N 1
ATOM 1585 C CA . ALA A 1 198 ? -5.552 12.694 25.932 1.00 85.62 198 ALA A CA 1
ATOM 1586 C C . ALA A 1 198 ? -5.550 13.515 27.232 1.00 85.62 198 ALA A C 1
ATOM 1588 O O . ALA A 1 198 ? -6.596 13.688 27.854 1.00 85.62 198 ALA A O 1
ATOM 1589 N N . VAL A 1 199 ? -4.410 14.098 27.616 1.00 86.81 199 VAL A N 1
ATOM 1590 C CA . VAL A 1 199 ? -4.323 14.994 28.781 1.00 86.81 199 VAL A 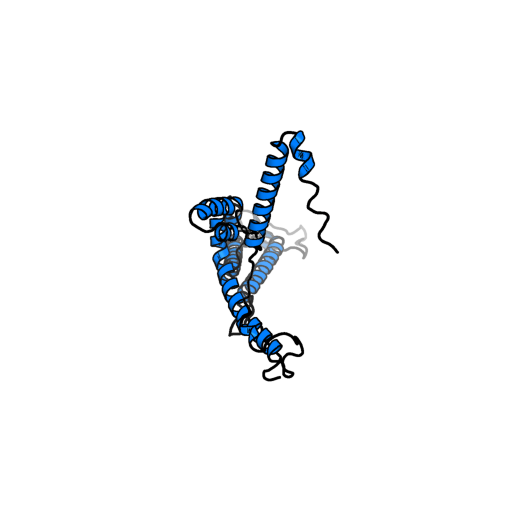CA 1
ATOM 1591 C C . VAL A 1 199 ? -5.215 16.221 28.593 1.00 86.81 199 VAL A C 1
ATOM 1593 O O . VAL A 1 199 ? -5.994 16.549 29.486 1.00 86.81 199 VAL A O 1
ATOM 1596 N N . GLN A 1 200 ? -5.167 16.869 27.426 1.00 88.56 200 GLN A N 1
ATOM 1597 C CA . GLN A 1 200 ? -6.038 18.011 27.127 1.00 88.56 200 GLN A CA 1
ATOM 1598 C C . GLN A 1 200 ? -7.518 17.599 27.114 1.00 88.56 200 GLN A C 1
ATOM 1600 O O . GLN A 1 200 ? -8.356 18.274 27.709 1.00 88.56 200 GLN A O 1
ATOM 1605 N N . ALA A 1 201 ? -7.840 16.455 26.512 1.00 87.00 201 ALA A N 1
ATOM 1606 C CA . ALA A 1 201 ? -9.189 15.909 26.436 1.00 87.00 201 ALA A CA 1
ATOM 1607 C C . ALA A 1 201 ? -9.743 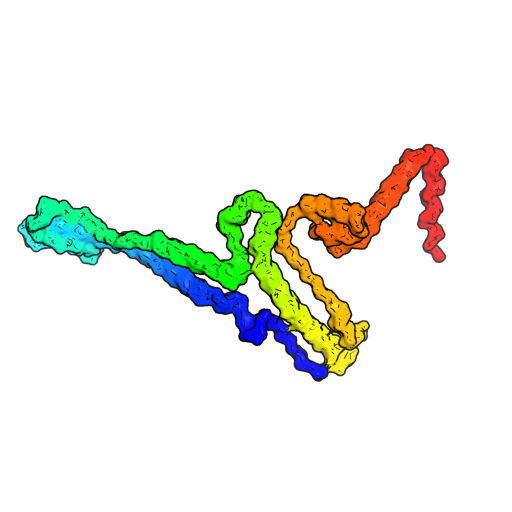15.519 27.812 1.00 87.00 201 ALA A C 1
ATOM 1609 O O . ALA A 1 201 ? -10.939 15.674 28.036 1.00 87.00 201 ALA A O 1
ATOM 1610 N N . SER A 1 202 ? -8.896 15.093 28.756 1.00 86.00 202 SER A N 1
ATOM 1611 C CA . SER A 1 202 ? -9.308 14.758 30.130 1.00 86.00 202 SER A CA 1
ATOM 1612 C C . SER A 1 202 ? -9.904 15.941 30.902 1.00 86.00 202 SER A C 1
ATOM 1614 O O . SER A 1 202 ? -10.627 15.740 31.873 1.00 86.00 202 SER A O 1
ATOM 1616 N N . SER A 1 203 ? -9.642 17.176 30.455 1.00 86.19 203 SER A N 1
ATOM 1617 C CA . SER A 1 203 ? -10.263 18.377 31.027 1.00 86.19 203 SER A CA 1
ATOM 1618 C C . SER A 1 203 ? -11.715 18.590 30.575 1.00 86.19 203 SER A C 1
ATOM 1620 O O . SER A 1 203 ? -12.462 19.305 31.238 1.00 86.19 203 SER A O 1
ATOM 1622 N N . LEU A 1 204 ? -12.120 17.966 29.463 1.00 86.75 204 LEU A N 1
ATOM 1623 C CA . LEU A 1 204 ? -13.438 18.120 28.835 1.00 86.75 204 LEU A CA 1
ATOM 1624 C C . LEU A 1 204 ? -14.274 16.832 28.872 1.00 86.75 204 LEU A C 1
ATOM 1626 O O . LEU A 1 204 ? -15.501 16.889 28.879 1.00 86.75 204 LEU A O 1
ATOM 1630 N N . LEU A 1 205 ? -13.617 15.674 28.851 1.00 89.12 205 LEU A N 1
ATOM 1631 C CA . LEU A 1 205 ? -14.213 14.344 28.758 1.00 89.12 205 LEU A CA 1
ATOM 1632 C C . LEU A 1 205 ? -13.885 13.516 30.002 1.00 89.12 205 LEU A C 1
ATOM 1634 O O . LEU A 1 205 ? -12.971 13.832 30.760 1.00 89.12 205 LEU A O 1
ATOM 1638 N N . SER A 1 206 ? -14.612 12.412 30.189 1.00 88.25 206 SER A N 1
ATOM 1639 C CA . SER A 1 206 ? -14.293 11.458 31.253 1.00 88.25 206 SER A CA 1
ATOM 1640 C C . SER A 1 206 ? -12.867 10.916 31.095 1.00 88.25 206 SER A C 1
ATOM 1642 O O . SER A 1 206 ? -12.385 10.728 29.973 1.00 88.25 206 SER A O 1
ATOM 1644 N N . GLN A 1 207 ? -12.204 10.613 32.216 1.00 83.81 207 GLN A N 1
ATOM 1645 C CA . GLN A 1 207 ? -10.856 10.033 32.191 1.00 83.81 207 GLN A CA 1
ATOM 1646 C C . GLN A 1 207 ? -10.822 8.715 31.406 1.00 83.81 207 GLN A C 1
ATOM 1648 O O . GLN A 1 207 ? -9.864 8.463 30.682 1.00 83.81 207 GLN A O 1
ATOM 1653 N N . GLN A 1 208 ? -11.904 7.931 31.462 1.00 84.06 208 GLN A N 1
ATOM 1654 C CA . GLN A 1 208 ? -12.063 6.704 30.682 1.00 84.06 208 GLN A CA 1
ATOM 1655 C C . GLN A 1 208 ? -12.028 6.982 29.173 1.00 84.06 208 GLN A C 1
ATOM 1657 O O . GLN A 1 208 ? -11.322 6.307 28.429 1.00 84.06 208 GLN A O 1
ATOM 1662 N N . THR A 1 209 ? -12.763 7.997 28.710 1.00 83.38 209 THR A N 1
ATOM 1663 C CA . THR A 1 209 ? -12.781 8.382 27.291 1.00 83.38 209 THR A CA 1
ATOM 1664 C C . THR A 1 209 ? -11.437 8.953 26.845 1.00 83.38 209 THR A C 1
ATOM 1666 O O . THR A 1 209 ? -11.007 8.679 25.731 1.00 83.38 209 THR A O 1
ATOM 1669 N N . ALA A 1 210 ? -10.762 9.720 27.703 1.00 85.50 210 ALA A N 1
ATOM 1670 C CA . ALA A 1 210 ? -9.443 10.272 27.409 1.00 85.50 210 ALA A CA 1
ATOM 1671 C C . ALA A 1 210 ? -8.365 9.178 27.298 1.00 85.50 210 ALA A C 1
ATOM 1673 O O . ALA A 1 210 ? -7.567 9.203 26.365 1.00 85.50 210 ALA A O 1
ATOM 1674 N N . LEU A 1 211 ? -8.375 8.183 28.192 1.00 84.81 211 LEU A N 1
ATOM 1675 C CA . LEU A 1 211 ? -7.476 7.023 28.133 1.00 84.81 211 LEU A CA 1
ATOM 1676 C C . LEU A 1 211 ? -7.735 6.161 26.894 1.00 84.81 211 LEU A C 1
ATOM 1678 O O . LEU A 1 211 ? -6.786 5.723 26.255 1.00 84.81 211 LEU A O 1
ATOM 1682 N N . ALA A 1 212 ? -9.001 5.999 26.496 1.00 84.62 212 ALA A N 1
ATOM 1683 C CA . ALA A 1 212 ? -9.370 5.277 25.276 1.00 84.62 212 ALA A CA 1
ATOM 1684 C C . ALA A 1 212 ? -8.822 5.916 23.982 1.00 84.62 212 ALA A C 1
ATOM 1686 O O . ALA A 1 212 ? -8.780 5.255 22.947 1.00 84.62 212 ALA A O 1
ATOM 1687 N N . MET A 1 213 ? -8.421 7.194 24.012 1.00 80.62 213 MET A N 1
ATOM 1688 C CA . MET A 1 213 ? -7.782 7.855 22.866 1.00 80.62 213 MET A CA 1
ATOM 1689 C C . MET A 1 213 ? -6.306 7.482 22.711 1.00 80.62 213 MET A C 1
ATOM 1691 O O . MET A 1 213 ? -5.743 7.699 21.637 1.00 80.62 213 MET A O 1
ATOM 1695 N N . ILE A 1 214 ? -5.665 6.953 23.758 1.00 82.25 214 ILE A N 1
ATOM 1696 C CA . ILE A 1 214 ? -4.255 6.575 23.709 1.00 82.25 214 ILE A CA 1
ATOM 1697 C C . ILE A 1 214 ? -4.146 5.209 23.014 1.00 82.25 214 ILE A C 1
ATOM 1699 O O . ILE A 1 214 ? -4.664 4.213 23.524 1.00 82.25 214 ILE A O 1
ATOM 1703 N N . PRO A 1 215 ? -3.463 5.126 21.859 1.00 74.56 215 PRO A N 1
ATOM 1704 C CA . PRO A 1 215 ? -3.251 3.856 21.182 1.00 74.56 215 PRO A CA 1
ATOM 1705 C C . PRO A 1 215 ? -2.382 2.934 22.053 1.00 74.56 215 PRO A C 1
ATOM 1707 O O . PRO A 1 215 ? -1.309 3.334 22.503 1.00 74.56 215 PRO A O 1
ATOM 1710 N N . GLY A 1 216 ? -2.838 1.697 22.264 1.00 75.38 216 GLY A N 1
ATOM 1711 C CA . GLY A 1 216 ? -2.137 0.675 23.056 1.00 75.38 216 GLY A CA 1
ATOM 1712 C C . GLY A 1 216 ? -2.757 0.367 24.422 1.00 75.38 216 GLY A C 1
ATOM 1713 O O . GLY A 1 216 ? -2.292 -0.555 25.083 1.00 75.38 216 GLY A O 1
ATOM 1714 N N . ILE A 1 217 ? -3.802 1.092 24.839 1.00 78.19 217 ILE A N 1
ATOM 1715 C CA . ILE A 1 217 ? -4.598 0.742 26.023 1.00 78.19 217 ILE A CA 1
ATOM 1716 C C . ILE A 1 217 ? -5.818 -0.062 25.562 1.00 78.19 217 ILE A C 1
ATOM 1718 O O . ILE A 1 217 ? -6.757 0.502 25.001 1.00 78.19 217 ILE A O 1
ATOM 1722 N N . ASP A 1 218 ? -5.794 -1.377 25.786 1.00 71.00 218 ASP A N 1
ATOM 1723 C CA . ASP A 1 218 ? -6.880 -2.279 25.374 1.00 71.00 218 ASP A CA 1
ATOM 1724 C C . ASP A 1 218 ? -8.139 -2.114 26.243 1.00 71.00 218 ASP A C 1
ATOM 1726 O O . ASP A 1 218 ? -9.255 -2.119 25.721 1.00 71.00 218 ASP A O 1
ATOM 1730 N N . ASP A 1 219 ? -7.965 -1.923 27.557 1.00 82.31 219 ASP A N 1
ATOM 1731 C CA . ASP A 1 219 ? -9.058 -1.705 28.511 1.00 82.31 219 ASP A CA 1
ATOM 1732 C C . ASP A 1 219 ? -8.819 -0.457 29.389 1.00 82.31 219 ASP A C 1
ATOM 1734 O O . ASP A 1 219 ? -8.069 -0.504 30.372 1.00 82.31 219 ASP A O 1
ATOM 1738 N N . PRO A 1 220 ? -9.479 0.672 29.064 1.00 82.38 220 PRO A N 1
ATOM 1739 C CA . PRO A 1 220 ? -9.402 1.898 29.852 1.00 82.38 220 PRO A CA 1
ATOM 1740 C C . PRO A 1 220 ? -9.965 1.778 31.273 1.00 82.38 220 PRO A C 1
ATOM 1742 O O . PRO A 1 220 ? -9.564 2.560 32.131 1.00 82.38 220 PRO A O 1
ATOM 1745 N N . GLN A 1 221 ? -10.903 0.857 31.540 1.00 84.56 221 GLN A N 1
ATOM 1746 C CA . GLN A 1 221 ? -11.447 0.676 32.892 1.00 84.56 221 GLN A CA 1
ATOM 1747 C C . GLN A 1 221 ? -10.446 -0.043 33.784 1.00 84.56 221 GLN A C 1
ATOM 1749 O O . GLN A 1 221 ? -10.148 0.449 34.868 1.00 84.56 221 GLN A O 1
ATOM 1754 N N . ALA A 1 222 ? -9.862 -1.137 33.295 1.00 86.69 222 ALA A N 1
ATOM 1755 C CA . ALA A 1 222 ? -8.825 -1.857 34.026 1.00 86.69 222 ALA A CA 1
ATOM 1756 C C . ALA A 1 222 ? -7.577 -0.990 34.282 1.00 86.69 222 ALA A C 1
ATOM 1758 O O . ALA A 1 222 ? -6.885 -1.165 35.282 1.00 86.69 222 ALA A O 1
ATOM 1759 N N . GLU A 1 223 ? -7.254 -0.051 33.386 1.00 86.44 223 GLU A N 1
ATOM 1760 C CA . GLU A 1 223 ? -6.176 0.922 33.615 1.00 86.44 223 GLU A CA 1
ATOM 1761 C C . GLU A 1 223 ? -6.531 1.940 34.711 1.00 86.44 223 GLU A C 1
ATOM 1763 O O . GLU A 1 223 ? -5.681 2.283 35.532 1.00 86.44 223 GLU A O 1
ATOM 1768 N N . LEU A 1 224 ? -7.783 2.410 34.755 1.00 86.19 224 LEU A N 1
ATOM 1769 C CA . LEU A 1 224 ? -8.248 3.305 35.819 1.00 86.19 224 LEU A CA 1
ATOM 1770 C C . LEU A 1 224 ? -8.231 2.620 37.184 1.00 86.19 224 LEU A C 1
ATOM 1772 O O . LEU A 1 224 ? -7.748 3.218 38.139 1.00 86.19 224 LEU A O 1
ATOM 1776 N N . GLU A 1 225 ? -8.690 1.373 37.260 1.00 88.44 225 GLU A N 1
ATOM 1777 C CA . GLU A 1 225 ? -8.668 0.577 38.491 1.00 88.44 225 GLU A CA 1
ATOM 1778 C C . GLU A 1 225 ? -7.231 0.382 38.993 1.00 88.44 225 GLU A C 1
ATOM 1780 O O . GLU A 1 225 ? -6.924 0.710 40.137 1.00 88.44 225 GLU A O 1
ATOM 1785 N N . ARG A 1 226 ? -6.297 0.008 38.104 1.00 88.00 226 ARG A N 1
ATOM 1786 C CA . ARG A 1 226 ? -4.866 -0.080 38.449 1.00 88.00 226 ARG A CA 1
ATOM 1787 C C . ARG A 1 226 ? -4.305 1.239 38.978 1.00 88.00 226 ARG A C 1
ATOM 1789 O O . ARG A 1 226 ? -3.527 1.244 39.931 1.00 88.00 226 ARG A O 1
ATOM 1796 N N . LYS A 1 227 ? -4.712 2.369 38.399 1.00 87.75 227 LYS A N 1
ATOM 1797 C CA . LYS A 1 227 ? -4.298 3.695 38.867 1.00 87.75 227 LYS A CA 1
ATOM 1798 C C . LYS A 1 227 ? -4.883 4.035 40.244 1.00 87.75 227 LYS A C 1
ATOM 1800 O O . LYS A 1 227 ? -4.187 4.638 41.061 1.00 87.75 227 LYS A O 1
ATOM 1805 N N . GLU A 1 228 ? -6.135 3.676 40.510 1.00 89.50 228 GLU A N 1
ATOM 1806 C CA . GLU A 1 228 ? -6.770 3.852 41.822 1.00 89.50 228 GLU A CA 1
ATOM 1807 C C . GLU A 1 228 ? -6.107 2.972 42.891 1.00 89.50 228 GLU A C 1
ATOM 1809 O O . GLU A 1 228 ? -5.836 3.449 43.997 1.00 89.50 228 GLU A O 1
ATOM 1814 N N . ASP A 1 229 ? -5.738 1.739 42.548 1.00 90.06 229 ASP A N 1
ATOM 1815 C CA . ASP A 1 229 ? -4.979 0.840 43.419 1.00 90.06 229 ASP A CA 1
ATOM 1816 C C . ASP A 1 229 ? -3.586 1.393 43.740 1.00 90.06 229 ASP A C 1
ATOM 1818 O O . ASP A 1 229 ? -3.148 1.370 44.891 1.00 90.06 229 ASP A O 1
ATOM 1822 N N . GLU A 1 230 ? -2.879 1.962 42.763 1.00 88.25 230 GLU A N 1
ATOM 1823 C CA . GLU A 1 230 ? -1.598 2.637 42.998 1.00 88.25 230 GLU A CA 1
ATOM 1824 C C . GLU A 1 230 ? -1.749 3.870 43.904 1.00 88.25 230 GLU A C 1
ATOM 1826 O O . GLU A 1 230 ? -0.933 4.100 44.806 1.00 88.25 230 GLU A O 1
ATOM 1831 N N . GLN A 1 231 ? -2.810 4.657 43.713 1.00 87.50 231 GLN A N 1
ATOM 1832 C CA . GLN A 1 231 ? -3.113 5.814 44.555 1.00 87.50 231 GLN A CA 1
ATOM 1833 C C . GLN A 1 231 ? -3.481 5.405 45.982 1.00 87.50 231 GLN A C 1
ATOM 1835 O O . GLN A 1 231 ? -2.952 5.975 46.936 1.00 87.50 231 GLN A O 1
ATOM 1840 N N . SER A 1 232 ? -4.330 4.396 46.158 1.00 85.69 232 SER A N 1
ATOM 1841 C CA . SER A 1 232 ? -4.706 3.905 47.482 1.00 85.69 232 SER A CA 1
ATOM 1842 C C . SER A 1 232 ? -3.504 3.290 48.206 1.00 85.69 232 SER A C 1
ATOM 1844 O O . SER A 1 232 ? -3.264 3.603 49.373 1.00 85.69 232 SER A O 1
ATOM 1846 N N . ASN A 1 233 ? -2.670 2.515 47.507 1.00 86.50 233 ASN A N 1
ATOM 1847 C CA . ASN A 1 233 ? -1.450 1.931 48.060 1.00 86.50 233 ASN A CA 1
ATOM 1848 C C . ASN A 1 233 ? -0.398 2.989 48.407 1.00 86.50 233 ASN A C 1
ATOM 1850 O O . ASN A 1 233 ? 0.261 2.887 49.444 1.00 86.50 233 ASN A O 1
ATOM 1854 N N . SER A 1 234 ? -0.235 4.025 47.580 1.00 83.44 234 SER A N 1
ATOM 1855 C CA . SER A 1 234 ? 0.661 5.145 47.895 1.00 83.44 234 SER A CA 1
ATOM 1856 C C . SER A 1 234 ? 0.159 5.964 49.086 1.00 83.44 234 SER A C 1
ATOM 1858 O O . SER A 1 234 ? 0.961 6.292 49.960 1.00 83.44 234 SER A O 1
ATOM 1860 N N . MET A 1 235 ? -1.152 6.209 49.197 1.00 82.19 235 MET A N 1
ATOM 1861 C CA . MET A 1 235 ? -1.757 6.860 50.363 1.00 82.19 235 MET A CA 1
ATOM 1862 C C . MET A 1 235 ? -1.596 6.023 51.634 1.00 82.19 235 MET A C 1
ATOM 1864 O O . MET A 1 235 ? -1.187 6.566 52.657 1.00 82.19 235 MET A O 1
ATOM 1868 N N . LYS A 1 236 ? -1.824 4.703 51.577 1.00 81.44 236 LYS A N 1
ATOM 1869 C CA . LYS A 1 236 ? -1.570 3.781 52.699 1.00 81.44 236 LYS A CA 1
ATOM 1870 C C . LYS A 1 236 ? -0.100 3.810 53.127 1.00 81.44 236 LYS A C 1
ATOM 1872 O O . LYS A 1 236 ? 0.187 3.934 54.314 1.00 81.44 236 LYS A O 1
ATOM 1877 N N . LYS A 1 237 ? 0.848 3.780 52.181 1.00 81.56 237 LYS A N 1
ATOM 1878 C CA . LYS A 1 237 ? 2.292 3.899 52.473 1.00 81.56 237 LYS A CA 1
ATOM 1879 C C . LYS A 1 237 ? 2.653 5.249 53.097 1.00 81.56 237 LYS A C 1
ATOM 1881 O O . LYS A 1 237 ? 3.411 5.276 54.064 1.00 81.56 237 LYS A O 1
ATOM 1886 N N . ALA A 1 238 ? 2.102 6.347 52.582 1.00 80.00 238 ALA A N 1
ATOM 1887 C CA . ALA A 1 238 ? 2.329 7.688 53.116 1.00 80.00 238 ALA A CA 1
ATOM 1888 C C . ALA A 1 238 ? 1.734 7.849 54.524 1.00 80.00 238 ALA A C 1
ATOM 1890 O O . ALA A 1 238 ? 2.387 8.403 55.406 1.00 80.00 238 ALA A O 1
ATOM 1891 N N . MET A 1 239 ? 0.537 7.309 54.762 1.00 74.44 239 MET A N 1
ATOM 1892 C CA . MET A 1 239 ? -0.110 7.315 56.072 1.00 74.44 239 MET A CA 1
ATOM 1893 C C . MET A 1 239 ? 0.679 6.468 57.077 1.00 74.44 239 MET A C 1
ATOM 1895 O O . MET A 1 239 ? 0.994 6.953 58.160 1.00 74.44 239 MET A O 1
ATOM 1899 N N . ASN A 1 240 ? 1.120 5.270 56.682 1.00 72.19 240 ASN A N 1
ATOM 1900 C CA . ASN A 1 240 ? 1.969 4.407 57.506 1.00 72.19 240 ASN A CA 1
ATOM 1901 C C . ASN A 1 240 ? 3.346 5.025 57.797 1.00 72.19 240 ASN A C 1
ATOM 1903 O O . ASN A 1 240 ? 3.900 4.784 58.863 1.00 72.19 240 ASN A O 1
ATOM 1907 N N . GLN A 1 241 ? 3.909 5.840 56.901 1.00 71.94 241 GLN A N 1
ATOM 1908 C CA . GLN A 1 241 ? 5.150 6.582 57.167 1.00 71.94 241 GLN A CA 1
ATOM 1909 C C . GLN A 1 241 ? 4.947 7.829 58.039 1.00 71.94 241 GLN A C 1
ATOM 1911 O O . GLN A 1 241 ? 5.862 8.194 58.774 1.00 71.94 241 GLN A O 1
ATOM 1916 N N . ALA A 1 242 ? 3.778 8.470 57.978 1.00 68.31 242 ALA A N 1
ATOM 1917 C CA . ALA A 1 242 ? 3.439 9.645 58.783 1.00 68.31 242 ALA A CA 1
ATOM 1918 C C . ALA A 1 242 ? 2.953 9.301 60.206 1.00 68.31 242 ALA A C 1
ATOM 1920 O O . ALA A 1 242 ? 2.919 10.175 61.074 1.00 68.31 242 ALA A O 1
ATOM 1921 N N . LEU A 1 243 ? 2.586 8.040 60.459 1.00 63.66 243 LEU A N 1
ATOM 1922 C CA . LEU A 1 243 ? 2.214 7.538 61.780 1.00 63.66 243 LEU A CA 1
ATOM 1923 C C . LEU A 1 243 ? 3.457 7.421 62.694 1.00 63.66 243 LEU A C 1
ATOM 1925 O O . LEU A 1 243 ? 4.432 6.763 62.314 1.00 63.66 243 LEU A O 1
ATOM 1929 N N . PRO A 1 244 ? 3.442 8.019 63.906 1.00 60.16 244 PRO A N 1
ATOM 1930 C CA . PRO A 1 244 ? 4.481 7.806 64.914 1.00 60.16 244 PRO A CA 1
ATOM 1931 C C . PRO A 1 244 ? 4.613 6.311 65.234 1.00 60.16 244 PRO A C 1
ATOM 1933 O O . PRO A 1 244 ? 3.599 5.619 65.313 1.00 60.16 244 PRO A O 1
ATOM 1936 N N . ASP A 1 245 ? 5.833 5.818 65.475 1.00 59.59 245 ASP A N 1
ATOM 1937 C CA . ASP A 1 245 ? 6.141 4.380 65.647 1.00 59.59 245 ASP A CA 1
ATOM 1938 C C . ASP A 1 245 ? 5.250 3.647 66.671 1.00 59.59 245 ASP A C 1
ATOM 1940 O O . ASP A 1 245 ? 4.997 2.454 66.537 1.00 59.59 245 ASP A O 1
ATOM 1944 N N . TYR A 1 246 ? 4.697 4.363 67.651 1.00 63.94 246 TYR A N 1
ATOM 1945 C CA . TYR A 1 246 ? 3.796 3.819 68.672 1.00 63.94 246 TYR A CA 1
ATOM 1946 C C . TYR A 1 246 ? 2.372 3.493 68.173 1.00 63.94 246 TYR A C 1
ATOM 1948 O O . TYR A 1 246 ? 1.625 2.833 68.889 1.00 63.94 246 TYR A O 1
ATOM 1956 N N . LEU A 1 247 ? 1.981 3.942 66.974 1.00 57.75 247 LEU A N 1
ATOM 1957 C CA . LEU A 1 247 ? 0.673 3.672 66.351 1.00 57.75 247 LEU A CA 1
ATOM 1958 C C . LEU A 1 247 ? 0.744 2.655 65.196 1.00 57.75 247 LEU A C 1
ATOM 1960 O O . LEU A 1 247 ? -0.295 2.177 64.752 1.00 57.75 247 LEU A O 1
ATOM 1964 N N . LYS A 1 248 ? 1.943 2.282 64.724 1.00 52.75 248 LYS A N 1
ATOM 1965 C CA . LYS A 1 248 ? 2.117 1.256 63.674 1.00 52.75 248 LYS A CA 1
ATOM 1966 C C . LYS A 1 248 ? 1.794 -0.163 64.146 1.00 52.75 248 LYS A C 1
ATOM 1968 O O . LYS A 1 248 ? 1.408 -0.993 63.338 1.00 52.75 248 LYS A O 1
ATOM 1973 N N . ALA A 1 249 ? 1.920 -0.436 65.444 1.00 47.44 249 ALA A N 1
ATOM 1974 C CA . ALA A 1 249 ? 1.779 -1.779 66.013 1.00 47.44 249 ALA A CA 1
ATOM 1975 C C . ALA A 1 249 ? 0.327 -2.304 66.100 1.00 47.44 249 ALA A C 1
ATOM 1977 O O . ALA A 1 249 ? 0.118 -3.403 66.603 1.00 47.44 249 ALA A O 1
ATOM 1978 N N . GLY A 1 250 ? -0.673 -1.528 65.666 1.00 51.38 250 GLY A N 1
ATOM 1979 C CA . GLY A 1 250 ? -2.093 -1.887 65.782 1.00 51.38 250 GLY A CA 1
ATOM 1980 C C . GLY A 1 250 ? -2.817 -2.193 64.468 1.00 51.38 250 GLY A C 1
ATOM 1981 O O . GLY A 1 250 ? -4.010 -2.454 64.522 1.00 51.38 250 GLY A O 1
ATOM 1982 N N . VAL A 1 251 ? -2.146 -2.123 63.310 1.00 47.38 251 VAL A N 1
ATOM 1983 C CA . VAL A 1 251 ? -2.799 -2.221 61.983 1.00 47.38 251 VAL A CA 1
ATOM 1984 C C . VAL A 1 251 ? -2.636 -3.603 61.325 1.00 47.38 251 VAL A C 1
ATOM 1986 O O . VAL A 1 251 ? -3.404 -3.932 60.432 1.00 47.38 251 VAL A O 1
ATOM 1989 N N . ASP A 1 252 ? -1.715 -4.448 61.800 1.00 45.50 252 ASP A N 1
ATOM 1990 C CA . ASP A 1 252 ? -1.438 -5.769 61.198 1.00 45.50 252 ASP A CA 1
ATOM 1991 C C . ASP A 1 252 ? -2.366 -6.910 61.682 1.00 45.50 252 ASP A C 1
ATOM 1993 O O . ASP A 1 252 ? -2.223 -8.039 61.227 1.00 45.50 252 ASP A O 1
ATOM 1997 N N . ASN A 1 253 ? -3.321 -6.661 62.590 1.00 38.38 253 ASN A N 1
ATOM 1998 C CA . ASN A 1 253 ? -4.063 -7.740 63.272 1.00 38.38 253 ASN A CA 1
ATOM 1999 C C . ASN A 1 253 ? -5.460 -8.080 62.711 1.00 38.38 253 ASN A C 1
ATOM 2001 O O . ASN A 1 253 ? -6.080 -9.007 63.228 1.00 38.38 253 ASN A O 1
ATOM 2005 N N . ASP A 1 254 ? -5.962 -7.390 61.682 1.00 41.03 254 ASP A N 1
ATOM 2006 C CA . ASP A 1 254 ? -7.353 -7.578 61.221 1.00 41.03 254 ASP A CA 1
ATOM 2007 C C . ASP A 1 254 ? -7.510 -8.419 59.931 1.00 41.03 254 ASP A C 1
ATOM 2009 O O . ASP A 1 254 ? -8.641 -8.675 59.520 1.00 41.03 254 ASP A O 1
ATOM 2013 N N . GLU A 1 255 ? -6.430 -8.911 59.304 1.00 40.53 255 GLU A N 1
ATOM 2014 C CA . GLU A 1 255 ? -6.530 -9.743 58.080 1.00 40.53 255 GLU A CA 1
ATOM 2015 C C . GLU A 1 255 ? -6.516 -11.271 58.322 1.00 40.53 255 GLU A C 1
ATOM 2017 O O . GLU A 1 255 ? -6.805 -12.024 57.397 1.00 40.53 255 GLU A O 1
ATOM 2022 N N . GLU A 1 256 ? -6.271 -11.766 59.543 1.00 36.25 256 GLU A N 1
ATOM 2023 C CA . GLU A 1 256 ? -6.097 -13.217 59.787 1.00 36.25 256 GLU A CA 1
ATOM 2024 C C . GLU A 1 256 ? -7.336 -13.989 60.296 1.00 36.25 256 GLU A C 1
ATOM 2026 O O . GLU A 1 256 ? -7.251 -15.196 60.487 1.00 36.25 256 GLU A O 1
ATOM 2031 N N . ASN A 1 257 ? -8.509 -13.364 60.478 1.00 35.69 257 ASN A N 1
ATOM 2032 C CA . ASN A 1 257 ? -9.693 -14.043 61.049 1.00 35.69 257 ASN A CA 1
ATOM 2033 C C . ASN A 1 257 ? -10.957 -13.964 60.172 1.00 35.69 257 ASN A C 1
ATOM 2035 O O . ASN A 1 257 ? -12.012 -13.512 60.619 1.00 35.69 257 ASN A O 1
ATOM 2039 N N . SER A 1 258 ? -10.881 -14.426 58.919 1.00 34.94 258 SER A N 1
ATOM 2040 C CA . SER A 1 258 ? -12.094 -14.671 58.115 1.00 34.94 258 SER A CA 1
ATOM 2041 C C . SER A 1 258 ? -12.027 -15.895 57.192 1.00 34.94 258 SER A C 1
ATOM 2043 O O . SER A 1 258 ? -12.608 -15.886 56.112 1.00 34.94 258 SER A O 1
ATOM 2045 N N . GLU A 1 259 ? -11.388 -16.977 57.641 1.00 37.97 259 GLU A N 1
ATOM 2046 C CA . GLU A 1 259 ? -11.600 -18.318 57.079 1.00 37.97 259 GLU A CA 1
ATOM 2047 C C . GLU A 1 259 ? -11.732 -19.362 58.205 1.00 37.97 259 GLU A C 1
ATOM 2049 O O . GLU A 1 259 ? -10.759 -20.008 58.580 1.00 37.97 259 GLU A O 1
ATOM 2054 N N . GLU A 1 260 ? -12.953 -19.518 58.731 1.00 34.38 260 GLU A N 1
ATOM 2055 C CA . GLU A 1 260 ? -13.512 -20.777 59.265 1.00 34.38 260 GLU A CA 1
ATOM 2056 C C . GLU A 1 260 ? -15.013 -20.856 58.942 1.00 34.38 260 GLU A C 1
ATOM 2058 O O . GLU A 1 260 ? -15.714 -19.825 59.091 1.00 34.38 260 GLU A O 1
#

Organism: NCBI:txid1624

pLDDT: mean 76.62, std 14.15, range [34.38, 95.88]

Sequence (260 aa):
WHEVPAVEFYSNEERQGIFDGVKTLIEALDKALSKKADQVDYFDNAYLLALGLNLEDENGRIHIDRNQRFIYSPDADATNAKVEFIGKPDADGMQENLINRLIDLIYYTSMIPNLQDSAFSGNSSGVALQFKLLPMQNMAAFQERKFIKSLRRMFKVLFESADGGQIVRSINKNSWLDLRFTYTRNMPQNMADAVSTAVQASSLLSQQTALAMIPGIDDPQAELERKEDEQSNSMKKAMNQALPDYLKAGVDNDEENSEE